Protein AF-A0A7R9HAM0-F1 (afdb_monomer)

Secondary structure (DSSP, 8-state):
--TTGGG---THHHHHHHHHSTTSHHHHHTTPPP-HHHHHHHHHHHHHHHHHHHHHHHHT--SS--HHHHHHHHHHHHHHHHHHHHHHHHHHHHHHHHHTT---HHHHHHHHHHHHHHHHHHHHHHHHHHHHHHHHHHHS-TTTS-TTHHHHHHHHHHHHGGGSTT-HHHHHHHHHHHHHHHHHHHHHHHHHHHHHHHHHHHT------------

Radius of gyration: 28.45 Å; Cα contacts (8 Å, |Δi|>4): 89; chains: 1; bounding box: 92×32×90 Å

Foldseek 3Di:
DDPVVVLDDDCVVLVCCLDVNCPHPVNVVVVDDDCVVVQLVVLCVQLVVLLVVLVVCVVPPDPDDDLVRLVVLLVVLLVSLSSNLSSLVSSCSSCCSVCVPDPPVVVVVVVVVSSVSSLVSSLVSVLVSLVSVLVNLVPPDPVPDDPCNLVVVLVSCVVSVVSRPPCPVVSVVSSVVSVVVVVVVVVVVVVVVVVVVVVVVVVDPPPPPPDPDDD

Mean predicted aligned error: 9.42 Å

Nearest PDB structures (foldseek):
  8yvu-assembly1_F  TM=4.447E-01  e=7.821E+00  Homo sapiens

Sequence (215 aa):
MTFLDDMYVEDEDCEDLRRYGYWSKEYKALNLPSYLGAYLFLCSVPLELTHEYIIMRLEQKPDQPSVLSIRQLMREFQEGISLSIFFKQRYVRLVDTVLGDIDDQHFLDGHKISLINFDKSVKTLLEVYLEYLQQWIQMAPRAIVDKNFLEDEWTWLRSCSPLIPETEGLIAHKFCRITIGMIEGISNFLTTNIKKLIKNMSTGEGVDCEDCSQK

pLDDT: mean 83.81, std 14.75, range [36.38, 97.06]

InterPro domains:
  IPR045801 Mitogen-activated protein kinase kinase kinase, N-terminal [PF19431] (25-196)

Structure (mmCIF, N/CA/C/O backbone):
data_AF-A0A7R9HAM0-F1
#
_entry.id   AF-A0A7R9HAM0-F1
#
loop_
_atom_site.group_PDB
_atom_site.id
_atom_site.type_symbol
_atom_site.label_atom_id
_atom_site.label_alt_id
_atom_site.label_comp_id
_atom_site.label_asym_id
_atom_site.label_entity_id
_atom_site.label_seq_id
_atom_site.pdbx_PDB_ins_code
_atom_site.Cartn_x
_atom_site.Cartn_y
_atom_site.Cartn_z
_atom_site.occupancy
_atom_site.B_iso_or_equiv
_atom_site.auth_seq_id
_atom_site.auth_comp_id
_atom_site.auth_asym_id
_atom_site.auth_atom_id
_atom_site.pdbx_PDB_model_num
ATOM 1 N N . MET A 1 1 ? -9.170 -16.464 -1.878 1.00 38.38 1 MET A N 1
ATOM 2 C CA . MET A 1 1 ? -8.755 -15.926 -3.182 1.00 38.38 1 MET A CA 1
ATOM 3 C C . MET A 1 1 ? -8.469 -14.466 -2.933 1.00 38.38 1 MET A C 1
ATOM 5 O O . MET A 1 1 ? -9.398 -13.692 -2.729 1.00 38.38 1 MET A O 1
ATOM 9 N N . THR A 1 2 ? -7.207 -14.163 -2.662 1.00 45.25 2 THR A N 1
ATOM 10 C CA . THR A 1 2 ? -6.788 -12.820 -2.257 1.00 45.25 2 THR A CA 1
ATOM 11 C C . THR A 1 2 ? -6.730 -11.936 -3.494 1.00 45.25 2 THR A C 1
ATOM 13 O O . THR A 1 2 ? -6.324 -12.403 -4.545 1.00 45.25 2 THR A O 1
ATOM 16 N N . PHE A 1 3 ? -7.103 -10.661 -3.380 1.00 47.84 3 PHE A N 1
ATOM 17 C CA . PHE A 1 3 ? -6.996 -9.668 -4.462 1.00 47.84 3 PHE A CA 1
ATOM 18 C C . PHE A 1 3 ? -5.593 -9.632 -5.109 1.00 47.84 3 PHE A C 1
ATOM 20 O O . PHE A 1 3 ? -5.459 -9.309 -6.278 1.00 47.84 3 PHE A O 1
ATOM 27 N N . LEU A 1 4 ? -4.556 -10.031 -4.364 1.00 51.66 4 LEU A N 1
ATOM 28 C CA . LEU A 1 4 ? -3.177 -10.177 -4.838 1.00 51.66 4 LEU A CA 1
ATOM 29 C C . LEU A 1 4 ? -2.949 -11.391 -5.768 1.00 51.66 4 LEU A C 1
ATOM 31 O O . LEU A 1 4 ? -2.029 -11.344 -6.578 1.00 51.66 4 LEU A O 1
ATOM 35 N N . ASP A 1 5 ? -3.778 -12.440 -5.696 1.00 49.72 5 ASP A N 1
ATOM 36 C CA . ASP A 1 5 ? -3.682 -13.627 -6.568 1.00 49.72 5 ASP A CA 1
ATOM 37 C C . ASP A 1 5 ? -4.134 -13.326 -8.008 1.00 49.72 5 ASP A C 1
ATOM 39 O O . ASP A 1 5 ? -3.646 -13.944 -8.947 1.00 49.72 5 ASP A O 1
ATOM 43 N N . ASP A 1 6 ? -5.021 -12.346 -8.205 1.00 49.38 6 ASP A N 1
ATOM 44 C CA . ASP A 1 6 ? -5.486 -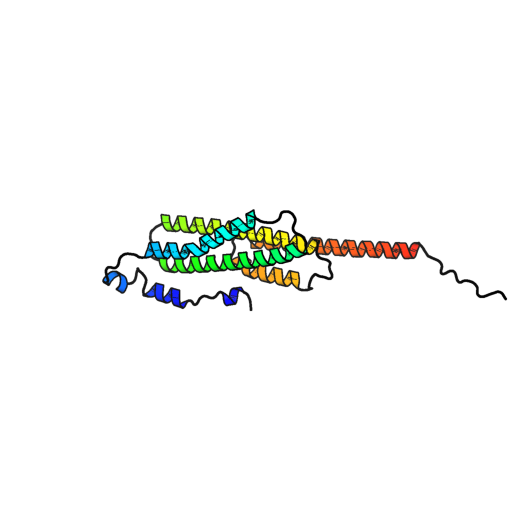11.935 -9.541 1.00 49.38 6 ASP A CA 1
ATOM 45 C C . ASP A 1 6 ? -4.531 -10.926 -10.215 1.00 49.38 6 ASP A C 1
ATOM 47 O O . ASP A 1 6 ? -4.711 -10.557 -11.374 1.00 49.38 6 ASP A O 1
ATOM 51 N N . MET A 1 7 ? -3.491 -10.475 -9.504 1.00 51.78 7 MET A N 1
ATOM 52 C CA . MET A 1 7 ? -2.508 -9.501 -9.993 1.00 51.78 7 MET A CA 1
ATOM 53 C C . MET A 1 7 ? -1.230 -10.147 -10.557 1.00 51.78 7 MET A C 1
ATOM 55 O O . MET A 1 7 ? -0.237 -9.460 -10.821 1.00 51.78 7 MET A O 1
ATOM 59 N N . TYR A 1 8 ? -1.229 -11.463 -10.772 1.00 52.16 8 TYR A N 1
ATOM 60 C CA . TYR A 1 8 ? -0.175 -12.146 -11.518 1.00 52.16 8 TYR A CA 1
ATOM 61 C C . TYR A 1 8 ? -0.304 -11.820 -13.012 1.00 52.16 8 TYR A C 1
ATOM 63 O O . TYR A 1 8 ? -1.012 -12.487 -13.757 1.00 52.16 8 TYR A O 1
ATOM 71 N N . VAL A 1 9 ? 0.393 -10.773 -13.456 1.00 53.88 9 VAL A N 1
ATOM 72 C CA . VAL A 1 9 ? 0.728 -10.628 -14.879 1.00 53.88 9 VAL A CA 1
ATOM 73 C C . VAL A 1 9 ? 1.752 -11.710 -15.220 1.00 53.88 9 VAL A C 1
ATOM 75 O O . VAL A 1 9 ? 2.748 -11.832 -14.505 1.00 53.88 9 VAL A O 1
ATOM 78 N N . GLU A 1 10 ? 1.473 -12.493 -16.261 1.00 55.50 10 GLU A N 1
ATOM 79 C CA . GLU A 1 10 ? 2.247 -13.665 -16.679 1.00 55.50 10 GLU A CA 1
ATOM 80 C C . GLU A 1 10 ? 3.736 -13.334 -16.905 1.00 55.50 10 GLU A C 1
ATOM 82 O O . GLU A 1 10 ? 4.083 -12.317 -17.504 1.00 55.50 10 GLU A O 1
ATOM 87 N N . ASP A 1 11 ? 4.622 -14.215 -16.424 1.00 61.41 11 ASP A N 1
ATOM 88 C CA . ASP A 1 11 ? 6.092 -14.130 -16.557 1.00 61.41 11 ASP A CA 1
ATOM 89 C C . ASP A 1 11 ? 6.578 -14.141 -18.025 1.00 61.41 11 ASP A C 1
ATOM 91 O O . ASP A 1 11 ? 7.749 -13.872 -18.301 1.00 61.41 11 ASP A O 1
ATOM 95 N N . GLU A 1 12 ? 5.685 -14.439 -18.972 1.00 62.09 12 GLU A N 1
ATOM 96 C CA . GLU A 1 12 ? 5.984 -14.649 -20.391 1.00 62.09 12 GLU A CA 1
ATOM 97 C C . GLU A 1 12 ? 6.548 -13.383 -21.067 1.00 62.09 12 GLU A C 1
ATOM 99 O O . GLU A 1 12 ? 7.559 -13.458 -21.768 1.00 62.09 12 GLU A O 1
ATOM 104 N N . ASP A 1 13 ? 6.007 -12.200 -20.745 1.00 67.62 13 ASP A N 1
ATOM 105 C CA . ASP A 1 13 ? 6.494 -10.911 -21.268 1.00 67.62 13 ASP A CA 1
ATOM 106 C C . ASP A 1 13 ? 7.951 -10.619 -20.851 1.00 67.62 13 ASP A C 1
ATOM 108 O O . ASP A 1 13 ? 8.737 -10.040 -21.610 1.00 67.62 13 ASP A O 1
ATOM 112 N N . CYS A 1 14 ? 8.334 -11.008 -19.628 1.00 72.44 14 CYS A N 1
ATOM 113 C CA . CYS A 1 14 ? 9.690 -10.806 -19.117 1.00 72.44 14 CYS A CA 1
ATOM 114 C C . CYS A 1 14 ? 10.687 -11.757 -19.791 1.00 72.44 14 CYS A C 1
ATOM 116 O O . CYS A 1 14 ? 11.819 -11.357 -20.067 1.00 72.44 14 CYS A O 1
ATOM 118 N N . GLU A 1 15 ? 10.283 -12.997 -20.070 1.00 75.44 15 GLU A N 1
ATOM 119 C CA . GLU A 1 15 ? 11.129 -13.994 -20.733 1.00 75.44 15 GLU A CA 1
ATOM 120 C C . GLU A 1 15 ? 11.415 -13.631 -22.195 1.00 75.44 15 GLU A C 1
ATOM 122 O O . GLU A 1 15 ? 12.571 -13.685 -22.636 1.00 75.44 15 GLU A O 1
ATOM 127 N N . ASP A 1 16 ? 10.408 -13.158 -22.930 1.00 80.44 16 ASP A N 1
ATOM 128 C CA . ASP A 1 16 ? 10.606 -12.672 -24.297 1.00 80.44 16 ASP A CA 1
ATOM 129 C C . ASP A 1 16 ? 11.525 -11.449 -24.334 1.00 80.44 16 ASP A C 1
ATOM 131 O O . ASP A 1 16 ? 12.426 -11.369 -25.178 1.00 80.44 16 ASP A O 1
ATOM 135 N N . LEU A 1 17 ? 11.376 -10.528 -23.376 1.00 79.50 17 LEU A N 1
ATOM 136 C CA . LEU A 1 17 ? 12.260 -9.374 -23.265 1.00 79.50 17 LEU A CA 1
ATOM 137 C C . LEU A 1 17 ? 13.700 -9.789 -22.922 1.00 79.50 17 LEU A C 1
ATOM 139 O O . LEU A 1 17 ? 14.634 -9.270 -23.528 1.00 79.50 17 LEU A O 1
ATOM 143 N N . ARG A 1 18 ? 13.908 -10.757 -22.017 1.00 76.75 18 ARG A N 1
ATOM 144 C CA . ARG A 1 18 ? 15.236 -11.337 -21.709 1.00 76.75 18 ARG A CA 1
ATOM 145 C C . ARG A 1 18 ? 15.912 -11.927 -22.930 1.00 76.75 18 ARG A C 1
ATOM 147 O O . ARG A 1 18 ? 17.124 -11.772 -23.093 1.00 76.75 18 ARG A O 1
ATOM 154 N N . ARG A 1 19 ? 15.140 -12.590 -23.785 1.00 81.56 19 ARG A N 1
ATOM 155 C CA . ARG A 1 19 ? 15.659 -13.291 -24.955 1.00 81.56 19 ARG A CA 1
ATOM 156 C C . ARG A 1 19 ? 15.916 -12.368 -26.142 1.00 81.56 19 ARG A C 1
ATOM 158 O O . ARG A 1 19 ? 16.969 -12.472 -26.768 1.00 81.56 19 ARG A O 1
ATOM 165 N N . TYR A 1 20 ? 14.969 -11.486 -26.451 1.00 82.50 20 TYR A N 1
ATOM 166 C CA . TYR A 1 20 ? 14.964 -10.672 -27.672 1.00 82.50 20 TYR A CA 1
ATOM 167 C C . TYR A 1 20 ? 15.173 -9.175 -27.421 1.00 82.50 20 TYR A C 1
ATOM 169 O O . TYR A 1 20 ? 15.088 -8.377 -28.355 1.00 82.50 20 TYR A O 1
ATOM 177 N N . GLY A 1 21 ? 15.458 -8.778 -26.181 1.00 81.81 21 GLY A N 1
ATOM 178 C CA . GLY A 1 21 ? 15.659 -7.385 -25.804 1.00 81.81 21 GLY A CA 1
ATOM 179 C C . GLY A 1 21 ? 16.849 -6.718 -26.494 1.00 81.81 21 GLY A C 1
ATOM 180 O O . GLY A 1 21 ? 17.614 -7.336 -27.240 1.00 81.81 21 GLY A O 1
ATOM 181 N N . TYR A 1 22 ? 17.040 -5.431 -26.202 1.00 81.19 22 TYR A N 1
ATOM 182 C CA . TYR A 1 22 ? 18.105 -4.582 -26.755 1.00 81.19 22 TYR A CA 1
ATOM 183 C C . TYR A 1 22 ? 19.523 -5.195 -26.663 1.00 81.19 22 TYR A C 1
ATOM 185 O O . TYR A 1 22 ? 20.384 -4.941 -27.507 1.00 81.19 22 TYR A O 1
ATOM 193 N N . TRP A 1 23 ? 19.786 -6.017 -25.645 1.00 79.19 23 TRP A N 1
ATOM 194 C CA . TRP A 1 23 ? 21.076 -6.683 -25.428 1.00 79.19 23 TRP A CA 1
ATOM 195 C C . TRP A 1 23 ? 21.304 -7.920 -26.308 1.00 79.19 23 TRP A C 1
ATOM 197 O O . TRP A 1 23 ? 22.458 -8.363 -26.415 1.00 79.19 23 TRP A O 1
ATOM 207 N N . SER A 1 24 ? 20.255 -8.455 -26.942 1.00 86.06 24 SER A N 1
ATOM 208 C CA . SER A 1 24 ? 20.314 -9.659 -27.775 1.00 86.06 24 SER A CA 1
ATOM 209 C C . SER A 1 24 ? 21.257 -9.490 -28.971 1.00 86.06 24 SER A C 1
ATOM 211 O O . SER A 1 24 ? 21.509 -8.386 -29.472 1.00 86.06 24 SER A O 1
ATOM 213 N N . LYS A 1 25 ? 21.833 -10.607 -29.427 1.00 85.94 25 LYS A N 1
ATOM 214 C CA . LYS A 1 25 ? 22.775 -10.599 -30.558 1.00 85.94 25 LYS A CA 1
ATOM 215 C C . LYS A 1 25 ? 22.057 -10.229 -31.850 1.00 85.94 25 LYS A C 1
ATOM 217 O O . LYS A 1 25 ? 22.615 -9.519 -32.680 1.00 85.94 25 LYS A O 1
ATOM 222 N N . GLU A 1 26 ? 20.821 -10.686 -31.979 1.00 88.00 26 GLU A N 1
ATOM 223 C CA . GLU A 1 26 ? 19.897 -10.437 -33.071 1.00 88.00 26 GLU A CA 1
ATOM 224 C C . GLU A 1 26 ? 19.618 -8.936 -33.197 1.00 88.00 26 GLU A C 1
ATOM 226 O O . GLU A 1 26 ? 19.794 -8.371 -34.276 1.00 88.00 26 GLU A O 1
ATOM 231 N N . TYR A 1 27 ? 19.295 -8.265 -32.085 1.00 87.50 27 TYR A N 1
ATOM 232 C CA . TYR A 1 27 ? 19.076 -6.819 -32.061 1.00 87.50 27 TYR A CA 1
ATOM 233 C C . TYR A 1 27 ? 20.326 -6.038 -32.485 1.00 87.50 27 TYR A C 1
ATOM 235 O O . TYR A 1 27 ? 20.267 -5.163 -33.352 1.00 87.50 27 TYR A O 1
ATOM 243 N N . LYS A 1 28 ? 21.484 -6.391 -31.909 1.00 85.62 28 LYS A N 1
ATOM 244 C CA . LYS A 1 28 ? 22.773 -5.752 -32.221 1.00 85.62 28 LYS A CA 1
ATOM 245 C C . LYS A 1 28 ? 23.178 -5.954 -33.685 1.00 85.62 28 LYS A C 1
ATOM 247 O O . LYS A 1 28 ? 23.705 -5.030 -34.297 1.00 85.62 28 LYS A O 1
ATOM 252 N N . ALA A 1 29 ? 22.902 -7.125 -34.263 1.00 91.31 29 ALA A N 1
ATOM 253 C CA . ALA A 1 29 ? 23.201 -7.431 -35.662 1.00 91.31 29 ALA A CA 1
ATOM 254 C C . ALA A 1 29 ? 22.360 -6.608 -36.654 1.00 91.31 29 ALA A C 1
ATOM 256 O O . ALA A 1 29 ? 22.826 -6.317 -37.754 1.00 91.31 29 ALA A O 1
ATOM 257 N N . LEU A 1 30 ? 21.148 -6.201 -36.263 1.00 91.62 30 LEU A N 1
ATOM 258 C CA . LEU A 1 30 ? 20.269 -5.351 -37.072 1.00 91.62 30 LEU A CA 1
ATOM 259 C C . LEU A 1 30 ? 20.636 -3.857 -37.015 1.00 91.62 30 LEU A C 1
ATOM 261 O O . LEU A 1 30 ? 20.055 -3.068 -37.757 1.00 91.62 30 LEU A O 1
ATOM 265 N N . ASN A 1 31 ? 21.597 -3.464 -36.168 1.00 88.19 31 ASN A N 1
ATOM 266 C CA . ASN A 1 31 ? 22.063 -2.082 -35.999 1.00 88.19 31 ASN A CA 1
ATOM 267 C C . ASN A 1 31 ? 20.918 -1.077 -35.737 1.00 88.19 31 ASN A C 1
ATOM 269 O O . ASN A 1 31 ? 20.888 0.024 -36.291 1.00 88.19 31 ASN A O 1
ATOM 273 N N . LEU A 1 32 ? 19.948 -1.482 -34.913 1.00 87.25 32 LEU A N 1
ATOM 274 C CA . LEU A 1 32 ? 18.789 -0.666 -34.553 1.00 87.25 32 LEU A CA 1
ATOM 275 C C . LEU A 1 32 ? 19.144 0.368 -33.463 1.00 87.25 32 LEU A C 1
ATOM 277 O O . LEU A 1 32 ? 19.955 0.077 -32.579 1.00 87.25 32 LEU A O 1
ATOM 281 N N . PRO A 1 33 ? 18.523 1.565 -33.472 1.00 87.38 33 PRO A N 1
ATOM 282 C CA . PRO A 1 33 ? 18.719 2.569 -32.422 1.00 87.38 33 PRO A CA 1
ATOM 283 C C . PRO A 1 33 ? 18.209 2.059 -31.071 1.00 87.38 33 PRO A C 1
ATOM 285 O O . PRO A 1 33 ? 17.220 1.342 -31.031 1.00 87.38 33 PRO A O 1
ATOM 288 N N . SER A 1 34 ? 18.837 2.428 -29.952 1.00 84.25 34 SER A N 1
ATOM 289 C CA . SER A 1 34 ? 18.392 1.960 -28.628 1.00 84.25 34 SER A CA 1
ATOM 290 C C . SER A 1 34 ? 16.993 2.474 -28.263 1.00 84.25 34 SER A C 1
ATOM 292 O O . SER A 1 34 ? 16.737 3.675 -28.326 1.00 84.25 34 SER A O 1
ATOM 294 N N . TYR A 1 35 ? 16.109 1.571 -27.822 1.00 87.88 35 TYR A N 1
ATOM 295 C CA . TYR A 1 35 ? 14.786 1.908 -27.275 1.00 87.88 35 TYR A CA 1
ATOM 296 C C . TYR A 1 35 ? 14.767 1.965 -25.737 1.00 87.88 35 TYR A C 1
ATOM 298 O O . TYR A 1 35 ? 13.729 2.255 -25.143 1.00 87.88 35 TYR A O 1
ATOM 306 N N . LEU A 1 36 ? 15.906 1.701 -25.089 1.00 84.94 36 LEU A N 1
ATOM 307 C CA . LEU A 1 36 ? 16.026 1.512 -23.643 1.00 84.94 36 LEU A CA 1
ATOM 308 C C . LEU A 1 36 ? 15.420 2.666 -22.834 1.00 84.94 36 LEU A C 1
ATOM 310 O O . LEU A 1 36 ? 14.606 2.438 -21.945 1.00 84.94 36 LEU A O 1
ATOM 314 N N . GLY A 1 37 ? 15.771 3.908 -23.175 1.00 85.19 37 GLY A N 1
ATOM 315 C CA . GLY A 1 37 ? 15.253 5.083 -22.471 1.00 85.19 37 GLY A CA 1
ATOM 316 C C . GLY A 1 37 ? 13.732 5.218 -22.581 1.00 85.19 37 GLY A C 1
ATOM 317 O O . GLY A 1 37 ? 13.065 5.478 -21.584 1.00 85.19 37 GLY A O 1
ATOM 318 N N . ALA A 1 38 ? 13.171 4.972 -23.770 1.00 89.50 38 ALA A N 1
ATOM 319 C CA . ALA A 1 38 ? 11.725 5.011 -23.983 1.00 89.50 38 ALA A CA 1
ATOM 320 C C . ALA A 1 38 ? 11.008 3.891 -23.214 1.00 89.50 38 ALA A C 1
ATOM 322 O O . ALA A 1 38 ? 9.959 4.127 -22.623 1.00 89.50 38 ALA A O 1
ATOM 323 N N . TYR A 1 39 ? 11.591 2.692 -23.171 1.00 88.38 39 TYR A N 1
ATOM 324 C CA . TYR A 1 39 ? 11.055 1.580 -22.391 1.00 88.38 39 TYR A CA 1
ATOM 325 C C . TYR A 1 39 ? 11.042 1.882 -20.889 1.00 88.38 39 TYR A C 1
ATOM 327 O O . TYR A 1 39 ? 10.010 1.713 -20.244 1.00 88.38 39 TYR A O 1
ATOM 335 N N . LEU A 1 40 ? 12.159 2.367 -20.334 1.00 87.38 40 LEU A N 1
ATOM 336 C CA . LEU A 1 40 ? 12.260 2.688 -18.907 1.00 87.38 40 LEU A CA 1
ATOM 337 C C . LEU A 1 40 ? 11.299 3.812 -18.512 1.00 87.38 40 LEU A C 1
ATOM 339 O O . LEU A 1 40 ? 10.658 3.718 -17.467 1.00 87.38 40 LEU A O 1
ATOM 343 N N . PHE A 1 41 ? 11.147 4.820 -19.374 1.00 89.56 41 PHE A N 1
ATOM 344 C CA . PHE A 1 41 ? 10.144 5.868 -19.209 1.00 89.56 41 PHE A CA 1
ATOM 345 C C . PHE A 1 41 ? 8.723 5.291 -19.179 1.00 89.56 41 PHE A C 1
ATOM 347 O O . PHE A 1 41 ? 7.969 5.540 -18.247 1.00 89.56 41 PHE A O 1
ATOM 354 N N . LEU A 1 42 ? 8.353 4.453 -20.151 1.00 91.88 42 LEU A N 1
ATOM 355 C CA . LEU A 1 42 ? 7.019 3.841 -20.181 1.00 91.88 42 LEU A CA 1
ATOM 356 C C . LEU A 1 42 ? 6.757 2.941 -18.966 1.00 91.88 42 LEU A C 1
ATOM 358 O O . LEU A 1 42 ? 5.628 2.881 -18.481 1.00 91.88 42 LEU A O 1
ATOM 362 N N . CYS A 1 43 ? 7.790 2.274 -18.448 1.00 89.25 43 CYS A N 1
ATOM 363 C CA . CYS A 1 43 ? 7.686 1.487 -17.225 1.00 89.25 43 CYS A CA 1
ATOM 364 C C . CYS A 1 43 ? 7.444 2.358 -15.987 1.00 89.25 43 CYS A C 1
ATOM 366 O O . CYS A 1 43 ? 6.744 1.905 -15.083 1.00 89.25 43 CYS A O 1
ATOM 368 N N . SER A 1 44 ? 8.001 3.574 -15.921 1.00 91.06 44 SER A N 1
ATOM 369 C CA . SER A 1 44 ? 7.849 4.449 -14.751 1.00 91.06 44 SER A CA 1
ATOM 370 C C . SER A 1 44 ? 6.485 5.130 -14.680 1.00 91.06 44 SER A C 1
ATOM 372 O O . SER A 1 44 ? 5.995 5.359 -13.577 1.00 91.06 44 SER A O 1
ATOM 374 N N . VAL A 1 45 ? 5.821 5.364 -15.820 1.00 93.44 45 VAL A N 1
ATOM 375 C CA . VAL A 1 45 ? 4.529 6.075 -15.885 1.00 93.44 45 VAL A CA 1
ATOM 376 C C . VAL A 1 45 ? 3.472 5.522 -14.910 1.00 93.44 45 VAL A C 1
ATOM 378 O O . VAL A 1 45 ? 2.902 6.322 -14.168 1.00 93.44 45 VAL A O 1
ATOM 381 N N . PRO A 1 46 ? 3.188 4.203 -14.829 1.00 93.50 46 PRO A N 1
ATOM 382 C CA . PRO A 1 46 ? 2.211 3.689 -13.865 1.00 93.50 46 PRO A CA 1
ATOM 383 C C . PRO A 1 46 ? 2.621 3.894 -12.401 1.00 93.50 46 PRO A C 1
ATOM 385 O O . PRO A 1 46 ? 1.758 4.143 -11.557 1.00 93.50 46 PRO A O 1
ATOM 388 N N . LEU A 1 47 ? 3.919 3.799 -12.093 1.00 94.12 47 LEU A N 1
ATOM 389 C CA . LEU A 1 47 ? 4.428 4.034 -10.742 1.00 94.12 47 LEU A CA 1
ATOM 390 C C . LEU A 1 47 ? 4.248 5.505 -10.352 1.00 94.12 47 LEU A C 1
ATOM 392 O O . LEU A 1 47 ? 3.687 5.787 -9.298 1.00 94.12 47 LEU A O 1
ATOM 396 N N . GLU A 1 48 ? 4.673 6.424 -11.220 1.00 94.06 48 GLU A N 1
ATOM 397 C CA . GLU A 1 48 ? 4.567 7.873 -11.014 1.00 94.06 48 GLU A CA 1
ATOM 398 C C . GLU A 1 48 ? 3.105 8.313 -10.893 1.00 94.06 48 GLU A C 1
ATOM 400 O O . GLU A 1 48 ? 2.743 9.018 -9.955 1.00 94.06 48 GLU A O 1
ATOM 405 N N . LEU A 1 49 ? 2.229 7.817 -11.772 1.00 96.06 49 LEU A N 1
ATOM 406 C CA . LEU A 1 49 ? 0.794 8.095 -11.702 1.00 96.06 49 LEU A CA 1
ATOM 407 C C . LEU A 1 49 ? 0.186 7.617 -10.378 1.00 96.06 49 LEU A C 1
ATOM 409 O O . LEU A 1 49 ? -0.627 8.315 -9.771 1.00 96.06 49 LEU A O 1
ATOM 413 N N . THR A 1 50 ? 0.583 6.427 -9.924 1.00 95.62 50 THR A N 1
ATOM 414 C CA . THR A 1 50 ? 0.125 5.898 -8.637 1.00 95.62 50 THR A CA 1
ATOM 415 C C . THR A 1 50 ? 0.681 6.722 -7.477 1.00 95.62 50 THR A C 1
ATOM 417 O O . THR A 1 50 ? -0.025 6.947 -6.498 1.00 95.62 50 THR A O 1
ATOM 420 N N . HIS A 1 51 ? 1.911 7.230 -7.588 1.00 96.06 51 HIS A N 1
ATOM 421 C CA . HIS A 1 51 ? 2.505 8.106 -6.579 1.00 96.06 51 HIS A CA 1
ATOM 422 C C . HIS A 1 5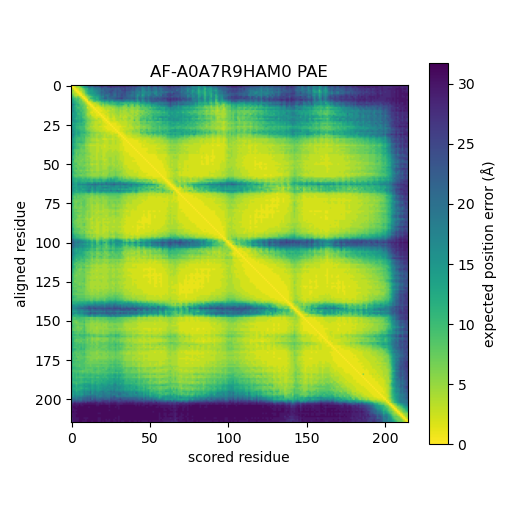1 ? 1.704 9.397 -6.417 1.00 96.06 51 HIS A C 1
ATOM 424 O O . HIS A 1 51 ? 1.300 9.730 -5.303 1.00 96.06 51 HIS A O 1
ATOM 430 N N . GLU A 1 52 ? 1.392 10.066 -7.526 1.00 96.06 52 GLU A N 1
ATOM 431 C CA . GLU A 1 52 ? 0.567 11.277 -7.529 1.00 96.06 52 GLU A CA 1
ATOM 432 C C . GLU A 1 52 ? -0.839 11.005 -6.985 1.00 96.06 52 GLU A C 1
ATOM 434 O O . GLU A 1 52 ? -1.368 11.782 -6.189 1.00 96.06 52 GLU A O 1
ATOM 439 N N . TYR A 1 53 ? -1.431 9.855 -7.326 1.00 95.31 53 TYR A N 1
ATOM 440 C CA . TYR A 1 53 ? -2.691 9.419 -6.725 1.00 95.31 53 TYR A CA 1
ATOM 441 C C . TYR A 1 53 ? -2.610 9.334 -5.193 1.00 95.31 53 TYR A C 1
ATOM 443 O O . TYR A 1 53 ? -3.497 9.849 -4.507 1.00 95.31 53 TYR A O 1
ATOM 451 N N . ILE A 1 54 ? -1.556 8.719 -4.645 1.00 95.81 54 ILE A N 1
ATOM 452 C CA . ILE A 1 54 ? -1.363 8.610 -3.192 1.00 95.81 54 ILE A CA 1
ATOM 453 C C . ILE A 1 54 ? -1.263 10.002 -2.563 1.00 95.81 54 ILE A C 1
ATOM 455 O O . ILE A 1 54 ? -1.914 10.257 -1.549 1.00 95.81 54 ILE A O 1
ATOM 459 N N . ILE A 1 55 ? -0.475 10.899 -3.162 1.00 95.06 55 ILE A N 1
ATOM 460 C CA . ILE A 1 55 ? -0.289 12.268 -2.664 1.00 95.06 55 ILE A CA 1
ATOM 461 C C . ILE A 1 55 ? -1.636 12.994 -2.622 1.00 95.06 55 ILE A C 1
ATOM 463 O O . ILE A 1 55 ? -2.042 13.457 -1.556 1.00 95.06 55 ILE A O 1
ATOM 467 N N . MET A 1 56 ? -2.392 12.984 -3.724 1.00 95.38 56 MET A N 1
ATOM 468 C CA . MET A 1 56 ? -3.721 13.600 -3.777 1.00 95.38 56 MET A CA 1
ATOM 469 C C . MET A 1 56 ? -4.669 13.030 -2.715 1.00 95.38 56 MET A C 1
ATOM 471 O O . MET A 1 56 ? -5.413 13.778 -2.082 1.00 95.38 56 MET A O 1
ATOM 475 N N . ARG A 1 57 ? -4.647 11.711 -2.481 1.00 93.00 57 ARG A N 1
ATOM 476 C CA . ARG A 1 57 ? -5.484 11.075 -1.451 1.00 93.00 57 ARG A CA 1
ATOM 477 C C . ARG A 1 57 ? -5.100 11.487 -0.035 1.00 93.00 57 ARG A C 1
ATOM 479 O O . ARG A 1 57 ? -5.988 11.655 0.799 1.00 93.00 57 ARG A O 1
ATOM 486 N N . LEU A 1 58 ? -3.809 11.652 0.237 1.00 93.62 58 LEU A N 1
ATOM 487 C CA . LEU A 1 58 ? -3.320 12.125 1.530 1.00 93.62 58 LEU A CA 1
ATOM 488 C C . LEU A 1 58 ? -3.681 13.597 1.772 1.00 93.62 58 LEU A C 1
ATOM 490 O O . LEU A 1 58 ? -4.046 13.952 2.892 1.00 93.62 58 LEU A O 1
ATOM 494 N N . GLU A 1 59 ? -3.627 14.431 0.734 1.00 93.56 59 GLU A N 1
ATOM 495 C CA . GLU A 1 59 ? -3.975 15.856 0.802 1.00 93.56 59 GLU A CA 1
ATOM 496 C C . GLU A 1 59 ? -5.482 16.094 0.951 1.00 93.56 59 GLU A C 1
ATOM 498 O O . GLU A 1 59 ? -5.903 16.969 1.704 1.00 93.56 59 GLU A O 1
ATOM 503 N N . GLN A 1 60 ? -6.306 15.302 0.262 1.00 89.56 60 GLN A N 1
ATOM 504 C CA . GLN A 1 60 ? -7.766 15.454 0.238 1.00 89.56 60 GLN A CA 1
ATOM 505 C C . GLN A 1 60 ? -8.481 14.669 1.346 1.00 89.56 60 GLN A C 1
ATOM 507 O O . GLN A 1 60 ? -9.709 14.541 1.329 1.00 89.56 60 GLN A O 1
ATOM 512 N N . LYS A 1 61 ? -7.740 14.108 2.307 1.00 87.88 61 LYS A N 1
ATOM 513 C CA . LYS A 1 61 ? -8.340 13.323 3.386 1.00 87.88 61 LYS A CA 1
ATOM 514 C C . LYS A 1 61 ? -9.258 14.210 4.248 1.00 87.88 61 LYS A C 1
ATOM 516 O O . LYS A 1 61 ? -8.870 15.318 4.618 1.00 87.88 61 LYS A O 1
ATOM 521 N N . PRO A 1 62 ? -10.458 13.742 4.623 1.00 86.50 62 PRO A N 1
ATOM 522 C CA . PRO A 1 62 ? -11.335 14.509 5.498 1.00 86.50 62 PRO A CA 1
ATOM 523 C C . PRO A 1 62 ? -10.762 14.583 6.920 1.00 86.50 62 PRO A C 1
ATOM 525 O O . PRO A 1 62 ? -10.282 13.580 7.452 1.00 86.50 62 PRO A O 1
ATOM 528 N N . ASP A 1 63 ? -10.876 15.750 7.558 1.00 78.38 63 ASP A N 1
ATOM 529 C CA . ASP A 1 63 ? -10.398 15.958 8.934 1.00 78.38 63 ASP A CA 1
ATOM 530 C C . ASP A 1 63 ? -11.235 15.201 9.976 1.00 78.38 63 ASP A C 1
ATOM 532 O O . ASP A 1 63 ? -10.696 14.672 10.946 1.00 78.38 63 ASP A O 1
ATOM 536 N N . GLN A 1 64 ? -12.558 15.134 9.784 1.00 79.12 64 GLN A N 1
ATOM 537 C CA . GLN A 1 64 ? -13.492 14.446 10.686 1.00 79.12 64 GLN A CA 1
ATOM 538 C C . GLN A 1 64 ? -14.529 13.632 9.896 1.00 79.12 64 GLN A C 1
ATOM 540 O O . GLN A 1 64 ? -15.650 14.094 9.669 1.00 79.12 64 GLN A O 1
ATOM 545 N N . PRO A 1 65 ? -14.176 12.421 9.436 1.00 82.38 65 PRO A N 1
ATOM 546 C CA . PRO A 1 65 ? -15.111 11.562 8.722 1.00 82.38 65 PRO A CA 1
ATOM 547 C C . PRO A 1 65 ? -16.195 10.993 9.649 1.00 82.38 65 PRO A C 1
ATOM 549 O O . PRO A 1 65 ? -15.952 10.649 10.804 1.00 82.38 65 PRO A O 1
ATOM 552 N N . SER A 1 66 ? -17.411 10.835 9.121 1.00 80.38 66 SER A N 1
ATOM 553 C CA . SER A 1 66 ? -18.475 10.100 9.816 1.00 80.38 66 SER A CA 1
ATOM 554 C C . SER A 1 66 ? -18.159 8.598 9.888 1.00 80.38 66 SER A C 1
ATOM 556 O O . SER A 1 66 ? -17.445 8.086 9.032 1.00 80.38 66 SER A O 1
ATOM 558 N N . VAL A 1 67 ? -18.747 7.848 10.829 1.00 74.62 67 VAL A N 1
ATOM 559 C CA . VAL A 1 67 ? -18.506 6.389 10.976 1.00 74.62 67 VAL A CA 1
ATOM 560 C C . VAL A 1 67 ? -18.746 5.610 9.677 1.00 74.62 67 VAL A C 1
ATOM 562 O O . VAL A 1 67 ? -17.984 4.702 9.342 1.00 74.62 67 VAL A O 1
ATOM 565 N N . LEU A 1 68 ? -19.793 5.972 8.927 1.00 73.88 68 LEU A N 1
ATOM 566 C CA . LEU A 1 68 ? -20.108 5.338 7.646 1.00 73.88 68 LEU A CA 1
ATOM 567 C C . LEU A 1 68 ? -19.082 5.716 6.567 1.00 73.88 68 LEU A C 1
ATOM 569 O O . LEU A 1 68 ? -18.677 4.863 5.779 1.00 73.88 68 LEU A O 1
ATOM 573 N N . SER A 1 69 ? -18.615 6.967 6.582 1.00 87.19 69 SER A N 1
ATOM 574 C CA . SER A 1 69 ? -17.543 7.446 5.705 1.00 87.19 69 SER A CA 1
ATOM 575 C C . SER A 1 69 ? -16.211 6.761 6.009 1.00 87.19 69 SER A C 1
ATOM 577 O O . SER A 1 69 ? -15.499 6.419 5.076 1.00 87.19 69 SER A O 1
ATOM 579 N N . ILE A 1 70 ? -15.891 6.492 7.282 1.00 90.25 70 ILE A N 1
ATOM 580 C CA . ILE A 1 70 ? -14.638 5.828 7.674 1.00 90.25 70 ILE A CA 1
ATOM 581 C C . ILE A 1 70 ? -14.532 4.447 7.027 1.00 90.25 70 ILE A C 1
ATOM 583 O O . ILE A 1 70 ? -13.502 4.127 6.449 1.00 90.25 70 ILE A O 1
ATOM 587 N N . ARG A 1 71 ? -15.601 3.641 7.050 1.00 88.44 71 ARG A N 1
ATOM 588 C CA . ARG A 1 71 ? -15.568 2.303 6.436 1.00 88.44 71 ARG A CA 1
ATOM 589 C C . ARG A 1 71 ? -15.333 2.361 4.926 1.00 88.44 71 ARG A C 1
ATOM 591 O O . ARG A 1 71 ? -14.672 1.485 4.378 1.00 88.44 71 ARG A O 1
ATOM 598 N N . GLN A 1 72 ? -15.893 3.366 4.259 1.00 90.94 72 GLN A N 1
ATOM 599 C CA . GLN A 1 72 ? -15.670 3.573 2.832 1.00 90.94 72 GLN A CA 1
ATOM 600 C C . GLN A 1 72 ? -14.231 4.024 2.554 1.00 90.94 72 GLN A C 1
ATOM 602 O O . GLN A 1 72 ? -13.570 3.443 1.702 1.00 90.94 72 GLN A O 1
ATOM 607 N N . LEU A 1 73 ? -13.718 4.979 3.334 1.00 93.00 73 LEU A N 1
ATOM 608 C CA . LEU A 1 73 ? -12.327 5.430 3.249 1.00 93.00 73 LEU A CA 1
ATOM 609 C C . LEU A 1 73 ? -11.347 4.280 3.483 1.00 93.00 73 LEU A C 1
ATOM 611 O O . LEU A 1 73 ? -10.379 4.151 2.748 1.00 93.00 73 LEU A O 1
ATOM 615 N N . MET A 1 74 ? -11.615 3.404 4.453 1.00 93.75 74 MET A N 1
ATOM 616 C CA . MET A 1 74 ? -10.793 2.216 4.685 1.00 93.75 74 MET A CA 1
ATOM 617 C C . MET A 1 74 ? -10.691 1.339 3.436 1.00 93.75 74 MET A C 1
ATOM 619 O O . MET A 1 74 ? -9.583 0.954 3.079 1.00 93.75 74 MET A O 1
ATOM 623 N N . ARG A 1 75 ? -11.807 1.084 2.740 1.00 92.62 75 ARG A N 1
ATOM 624 C CA . ARG A 1 75 ? -11.796 0.310 1.487 1.00 92.62 75 ARG A CA 1
ATOM 625 C C . ARG A 1 75 ? -11.023 1.011 0.376 1.00 92.62 75 ARG A C 1
ATOM 627 O O . ARG A 1 75 ? -10.177 0.394 -0.256 1.00 92.62 75 ARG A O 1
ATOM 634 N N . GLU A 1 76 ? -11.254 2.307 0.178 1.00 93.31 76 GLU A N 1
ATOM 635 C CA . GLU A 1 76 ? -10.535 3.086 -0.842 1.00 93.31 76 GLU A CA 1
ATOM 636 C C . GLU A 1 76 ? -9.022 3.114 -0.584 1.00 93.31 76 GLU A C 1
ATOM 638 O O . GLU A 1 76 ? -8.219 3.048 -1.516 1.00 93.31 76 GLU A O 1
ATOM 643 N N . PHE A 1 77 ? -8.617 3.179 0.687 1.00 94.56 77 PHE A N 1
ATOM 644 C CA . PHE A 1 77 ? -7.213 3.116 1.075 1.00 94.56 77 PHE A CA 1
ATOM 645 C C . PHE A 1 77 ? -6.640 1.706 0.898 1.00 94.56 77 PHE A C 1
ATOM 647 O O . PHE A 1 77 ? -5.521 1.585 0.411 1.00 94.56 77 PHE A O 1
ATOM 654 N N . GLN A 1 78 ? -7.386 0.645 1.223 1.00 95.12 78 GLN A N 1
ATOM 655 C CA . GLN A 1 78 ? -6.972 -0.738 0.947 1.00 95.12 78 GLN A CA 1
ATOM 656 C C . GLN A 1 78 ? -6.731 -0.970 -0.547 1.00 95.12 78 GLN A C 1
ATOM 658 O O . GLN A 1 78 ? -5.700 -1.533 -0.924 1.00 95.12 78 GLN A O 1
ATOM 663 N N . GLU A 1 79 ? -7.648 -0.509 -1.399 1.00 93.50 79 GLU A N 1
ATOM 664 C CA . GLU A 1 79 ? -7.521 -0.582 -2.857 1.00 93.50 79 GLU A CA 1
ATOM 665 C C . GLU A 1 79 ? -6.312 0.226 -3.342 1.00 93.50 79 GLU A C 1
ATOM 667 O O . GLU A 1 79 ? -5.486 -0.289 -4.095 1.00 93.50 79 GLU A O 1
ATOM 672 N N . GLY A 1 80 ? -6.149 1.458 -2.847 1.00 94.31 80 GLY A N 1
ATOM 673 C CA . GLY A 1 80 ? -5.002 2.308 -3.164 1.00 94.31 80 GLY A CA 1
ATOM 674 C C . GLY A 1 80 ? -3.663 1.673 -2.780 1.00 94.31 80 GLY A C 1
ATOM 675 O O . GLY A 1 80 ? -2.738 1.650 -3.591 1.00 94.31 80 GLY A O 1
ATOM 676 N N . ILE A 1 81 ? -3.563 1.103 -1.577 1.00 95.88 81 ILE A N 1
ATOM 677 C CA . ILE A 1 81 ? -2.365 0.398 -1.097 1.00 95.88 81 ILE A CA 1
ATOM 678 C C . ILE A 1 81 ? -2.094 -0.841 -1.958 1.00 95.88 81 ILE A C 1
ATOM 680 O O . ILE A 1 81 ? -0.958 -1.054 -2.380 1.00 95.88 81 ILE A O 1
ATOM 684 N N . SER A 1 82 ? -3.126 -1.626 -2.270 1.00 94.50 82 SER A N 1
ATOM 685 C CA . SER A 1 82 ? -2.988 -2.846 -3.075 1.00 94.50 82 SER A CA 1
ATOM 686 C C . SER A 1 82 ? -2.511 -2.537 -4.499 1.00 94.50 82 SER A C 1
ATOM 688 O O . SER A 1 82 ? -1.558 -3.153 -4.977 1.00 94.50 82 SER A O 1
ATOM 690 N N . LEU A 1 83 ? -3.093 -1.522 -5.149 1.00 93.75 83 LEU A N 1
ATOM 691 C CA . LEU A 1 83 ? -2.645 -1.034 -6.459 1.00 93.75 83 LEU A CA 1
ATOM 692 C C . LEU A 1 83 ? -1.203 -0.516 -6.411 1.00 93.75 83 LEU A C 1
ATOM 694 O O . LEU A 1 83 ? -0.412 -0.802 -7.309 1.00 93.75 83 LEU A O 1
ATOM 698 N N . SER A 1 84 ? -0.840 0.200 -5.346 1.00 95.50 84 SER A N 1
ATOM 699 C CA . SER A 1 84 ? 0.516 0.728 -5.163 1.00 95.50 84 SER A CA 1
ATOM 700 C C . SER A 1 84 ? 1.558 -0.380 -5.066 1.00 95.50 84 SER A C 1
ATOM 702 O O . SER A 1 84 ? 2.592 -0.327 -5.731 1.00 95.50 84 SER A O 1
ATOM 704 N N . ILE A 1 85 ? 1.267 -1.415 -4.275 1.00 94.69 85 ILE A N 1
ATOM 705 C CA . ILE A 1 85 ? 2.113 -2.604 -4.157 1.00 94.69 85 ILE A CA 1
ATOM 706 C C . ILE A 1 85 ? 2.284 -3.268 -5.523 1.00 94.69 85 ILE A C 1
ATOM 708 O O . ILE A 1 85 ? 3.411 -3.564 -5.923 1.00 94.69 85 ILE A O 1
ATOM 712 N N . PHE A 1 86 ? 1.189 -3.459 -6.257 1.00 92.38 86 PHE A N 1
ATOM 713 C CA . PHE A 1 86 ? 1.226 -4.088 -7.570 1.00 92.38 86 PHE A CA 1
ATOM 714 C C . PHE A 1 86 ? 2.074 -3.322 -8.579 1.00 92.38 86 PHE A C 1
ATOM 716 O O . PHE A 1 86 ? 2.967 -3.907 -9.196 1.00 92.38 86 PHE A O 1
ATOM 723 N N . PHE A 1 87 ? 1.824 -2.022 -8.750 1.00 92.88 87 PHE A N 1
ATOM 724 C CA . PHE A 1 87 ? 2.565 -1.228 -9.725 1.00 92.88 87 PHE A CA 1
ATOM 725 C C . PHE A 1 87 ? 4.038 -1.110 -9.349 1.00 92.88 87 PHE A C 1
ATOM 727 O O . PHE A 1 87 ? 4.885 -1.185 -10.239 1.00 92.88 87 PHE A O 1
ATOM 734 N N . LYS A 1 88 ? 4.363 -1.052 -8.051 1.00 93.94 88 LYS A N 1
ATOM 735 C CA . LYS A 1 88 ? 5.748 -1.143 -7.587 1.00 93.94 88 LYS A CA 1
ATOM 736 C C . LYS A 1 88 ? 6.396 -2.466 -7.974 1.00 93.94 88 LYS A C 1
ATOM 738 O O . LYS A 1 88 ? 7.467 -2.465 -8.571 1.00 93.94 88 LYS A O 1
ATOM 743 N N . GLN A 1 89 ? 5.760 -3.594 -7.663 1.00 91.75 89 GLN A N 1
ATOM 744 C CA . GLN A 1 89 ? 6.306 -4.912 -7.990 1.00 91.75 89 GLN A CA 1
ATOM 745 C C . GLN A 1 89 ? 6.473 -5.100 -9.499 1.00 91.75 89 GLN A C 1
ATOM 747 O O . GLN A 1 89 ? 7.507 -5.592 -9.945 1.00 91.75 89 GLN A O 1
ATOM 752 N N . ARG A 1 90 ? 5.480 -4.679 -10.291 1.00 89.88 90 ARG A N 1
ATOM 753 C CA . ARG A 1 90 ? 5.556 -4.701 -11.754 1.00 89.88 90 ARG A CA 1
ATOM 754 C C . ARG A 1 90 ? 6.728 -3.859 -12.250 1.00 89.88 90 ARG A C 1
ATOM 756 O O . ARG A 1 90 ? 7.505 -4.341 -13.065 1.00 89.88 90 ARG A O 1
ATOM 763 N N . TYR A 1 91 ? 6.858 -2.634 -11.754 1.00 91.25 91 TYR A N 1
ATOM 764 C CA . TYR A 1 91 ? 7.929 -1.729 -12.145 1.00 91.25 91 TYR A CA 1
ATOM 765 C C . TYR A 1 91 ? 9.312 -2.306 -11.835 1.00 91.25 91 TYR A C 1
ATOM 767 O O . TYR A 1 91 ? 10.138 -2.395 -12.738 1.00 91.25 91 TYR A O 1
ATOM 775 N N . VAL A 1 92 ? 9.532 -2.772 -10.600 1.00 90.00 92 VAL A N 1
ATOM 776 C CA . VAL A 1 92 ? 10.798 -3.397 -10.181 1.00 90.00 92 VAL A CA 1
ATOM 777 C C . VAL A 1 92 ? 11.138 -4.577 -11.088 1.00 90.00 92 VAL A C 1
ATOM 779 O O . VAL A 1 92 ? 12.227 -4.611 -11.644 1.00 90.00 92 VAL A O 1
ATOM 782 N N . ARG A 1 93 ? 10.188 -5.487 -11.353 1.00 87.12 93 ARG A N 1
ATOM 783 C CA . ARG A 1 93 ? 10.424 -6.630 -12.255 1.00 87.12 93 ARG A CA 1
ATOM 784 C C . ARG A 1 93 ? 10.828 -6.205 -13.670 1.00 87.12 93 ARG A C 1
ATOM 786 O O . ARG A 1 93 ? 11.776 -6.762 -14.224 1.00 87.12 93 ARG A O 1
ATOM 793 N N . LEU A 1 94 ? 10.112 -5.248 -14.263 1.00 85.88 94 LEU A N 1
ATOM 794 C CA . LEU A 1 94 ? 10.368 -4.784 -15.633 1.00 85.88 94 LEU A CA 1
ATOM 795 C C . LEU A 1 94 ? 11.712 -4.066 -15.759 1.00 85.88 94 LEU A C 1
ATOM 797 O O . LEU A 1 94 ? 12.386 -4.200 -16.781 1.00 85.88 94 LEU A O 1
ATOM 801 N N . VAL A 1 95 ? 12.087 -3.306 -14.731 1.00 86.44 95 VAL A N 1
ATOM 802 C CA . VAL A 1 95 ? 13.331 -2.542 -14.695 1.00 86.44 95 VAL A CA 1
ATOM 803 C C . VAL A 1 95 ? 14.518 -3.457 -14.386 1.00 86.44 95 VAL A C 1
ATOM 805 O O . VAL A 1 95 ? 15.486 -3.437 -15.141 1.00 86.44 95 VAL A O 1
ATOM 808 N N . ASP A 1 96 ? 14.416 -4.354 -13.402 1.00 84.38 96 ASP A N 1
ATOM 809 C CA . ASP A 1 96 ? 15.455 -5.349 -13.087 1.00 84.38 96 ASP A CA 1
ATOM 810 C C . ASP A 1 96 ? 15.751 -6.276 -14.274 1.00 84.38 96 ASP A C 1
ATOM 812 O O . ASP A 1 96 ? 16.904 -6.628 -14.524 1.00 84.38 96 ASP A O 1
ATOM 816 N N . THR A 1 97 ? 14.724 -6.630 -15.056 1.00 81.00 97 THR A N 1
ATOM 817 C CA . THR A 1 97 ? 14.877 -7.460 -16.263 1.00 81.00 97 THR A CA 1
ATOM 818 C C . THR A 1 97 ? 15.771 -6.809 -17.320 1.00 81.00 97 THR A C 1
ATOM 820 O O . THR A 1 97 ? 16.433 -7.507 -18.084 1.00 81.00 97 THR A O 1
ATOM 823 N N . VAL A 1 98 ? 15.807 -5.479 -17.354 1.00 80.25 98 VAL A N 1
ATOM 824 C CA . VAL A 1 98 ? 16.571 -4.690 -18.324 1.00 80.25 98 VAL A CA 1
ATOM 825 C C . VAL A 1 98 ? 17.908 -4.204 -17.753 1.00 80.25 98 VAL A C 1
ATOM 827 O O . VAL A 1 98 ? 18.868 -4.021 -18.498 1.00 80.25 98 VAL A O 1
ATOM 830 N N . LEU A 1 99 ? 17.981 -3.998 -16.436 1.00 74.44 99 LEU A N 1
ATOM 831 C CA . LEU A 1 99 ? 19.138 -3.439 -15.735 1.00 74.44 99 LEU A CA 1
ATOM 832 C C . LEU A 1 99 ? 20.284 -4.422 -15.485 1.00 74.44 99 LEU A C 1
ATOM 834 O O . LEU A 1 99 ? 21.366 -3.964 -15.127 1.00 74.44 99 LEU A O 1
ATOM 838 N N . GLY A 1 100 ? 20.086 -5.730 -15.682 1.00 66.31 100 GLY A N 1
ATOM 839 C CA . GLY A 1 100 ? 21.102 -6.754 -15.397 1.00 66.31 100 GLY A CA 1
ATOM 840 C C . GLY A 1 100 ? 22.479 -6.516 -16.040 1.00 66.31 100 GLY A C 1
ATOM 841 O O . GLY A 1 100 ? 23.476 -6.976 -15.492 1.00 66.31 100 GLY A O 1
ATOM 842 N N . ASP A 1 101 ? 22.536 -5.743 -17.133 1.00 60.66 101 ASP A N 1
ATOM 843 C CA . ASP A 1 101 ? 23.754 -5.449 -17.903 1.00 60.66 101 ASP A CA 1
ATOM 844 C C . ASP A 1 101 ? 24.072 -3.935 -18.036 1.00 60.66 101 ASP A C 1
ATOM 846 O O . ASP A 1 101 ? 24.923 -3.551 -18.844 1.00 60.66 101 ASP A O 1
ATOM 850 N N . ILE A 1 102 ? 23.389 -3.049 -17.294 1.00 68.00 102 ILE A N 1
ATOM 851 C CA . ILE A 1 102 ? 23.561 -1.585 -17.409 1.00 68.00 102 ILE A CA 1
ATOM 852 C C . ILE A 1 102 ? 24.509 -1.061 -16.319 1.00 68.00 102 ILE A C 1
ATOM 854 O O . ILE A 1 102 ? 24.144 -0.993 -15.149 1.00 68.00 102 ILE A O 1
ATOM 858 N N . ASP A 1 103 ? 25.702 -0.610 -16.720 1.00 67.31 103 ASP A N 1
ATOM 859 C CA . ASP A 1 103 ? 26.693 0.065 -15.858 1.00 67.31 103 ASP A CA 1
ATOM 860 C C . ASP A 1 103 ? 26.485 1.597 -15.842 1.00 67.31 103 ASP A C 1
ATOM 862 O O . ASP A 1 103 ? 27.389 2.384 -16.120 1.00 67.31 103 ASP A O 1
ATOM 866 N N . ASP A 1 104 ? 25.245 2.039 -15.600 1.00 76.56 104 ASP A N 1
ATOM 867 C CA . ASP A 1 104 ? 24.899 3.457 -15.418 1.00 76.56 104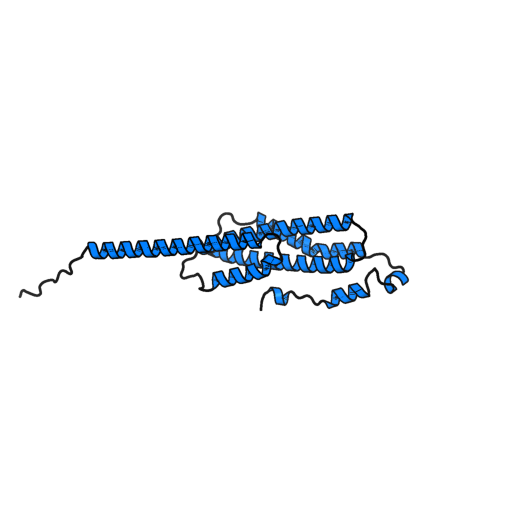 ASP A CA 1
ATOM 868 C C . ASP A 1 104 ? 24.459 3.696 -13.973 1.00 76.56 104 ASP A C 1
ATOM 870 O O . ASP A 1 104 ? 23.277 3.649 -13.618 1.00 76.56 104 ASP A O 1
ATOM 874 N N . GLN A 1 105 ? 25.448 3.952 -13.120 1.00 78.31 105 GLN A N 1
ATOM 875 C CA . GLN A 1 105 ? 25.236 4.162 -11.692 1.00 78.31 105 GLN A CA 1
ATOM 876 C C . GLN A 1 105 ? 24.290 5.337 -11.399 1.00 78.31 105 GLN A C 1
ATOM 878 O O . GLN A 1 105 ? 23.504 5.271 -10.456 1.00 78.31 105 GLN A O 1
ATOM 883 N N . HIS A 1 106 ? 24.322 6.397 -12.211 1.00 79.12 106 HIS A N 1
ATOM 884 C CA . HIS A 1 106 ? 23.482 7.573 -11.994 1.00 79.12 106 HIS A CA 1
ATOM 885 C C . HIS A 1 106 ? 22.003 7.252 -12.241 1.00 79.12 106 HIS A C 1
ATOM 887 O O . HIS A 1 106 ? 21.138 7.655 -11.458 1.00 79.12 106 HIS A O 1
ATOM 893 N N . PHE A 1 107 ? 21.705 6.491 -13.297 1.00 79.19 107 PHE A N 1
ATOM 894 C CA . PHE A 1 107 ? 20.354 5.993 -13.542 1.00 79.19 107 PHE A CA 1
ATOM 895 C C . PHE A 1 107 ? 19.875 5.077 -12.403 1.00 79.19 107 PHE A C 1
ATOM 897 O O . PHE A 1 107 ? 18.770 5.261 -11.884 1.00 79.19 107 PHE A O 1
ATOM 904 N N . LEU A 1 108 ? 20.722 4.134 -11.973 1.00 80.06 108 LEU A N 1
ATOM 905 C CA . LEU A 1 108 ? 20.416 3.201 -10.884 1.00 80.06 108 LEU A CA 1
ATOM 906 C C . LEU A 1 108 ? 20.110 3.926 -9.566 1.00 80.06 108 LEU A C 1
ATOM 908 O O . LEU A 1 108 ? 19.167 3.561 -8.860 1.00 80.06 108 LEU A O 1
ATOM 912 N N . ASP A 1 109 ? 20.880 4.960 -9.235 1.00 85.00 109 ASP A N 1
ATOM 913 C CA . ASP A 1 109 ? 20.696 5.729 -8.007 1.00 85.00 109 ASP A CA 1
ATOM 914 C C . ASP A 1 109 ? 19.416 6.577 -8.057 1.00 85.00 109 ASP A C 1
ATOM 916 O O . ASP A 1 109 ? 18.639 6.575 -7.098 1.00 85.00 109 ASP A O 1
ATOM 920 N N . GLY A 1 110 ? 19.133 7.233 -9.190 1.00 85.12 110 GLY A N 1
ATOM 921 C CA . GLY A 1 110 ? 17.886 7.980 -9.388 1.00 85.12 110 GLY A CA 1
ATOM 922 C C . GLY A 1 110 ? 16.641 7.094 -9.263 1.00 85.12 110 GLY A C 1
ATOM 923 O O . GLY A 1 110 ? 15.684 7.445 -8.568 1.00 85.12 110 GLY A O 1
ATOM 924 N N . HIS A 1 111 ? 16.685 5.903 -9.862 1.00 84.44 111 HIS A N 1
ATOM 925 C CA . HIS A 1 111 ? 15.620 4.905 -9.771 1.00 84.44 111 HIS A CA 1
ATOM 926 C C . HIS A 1 111 ? 15.380 4.432 -8.327 1.00 84.44 111 HIS A C 1
ATOM 928 O O . HIS A 1 111 ? 14.240 4.415 -7.857 1.00 84.44 111 HIS A O 1
ATOM 934 N N . LYS A 1 112 ? 16.450 4.120 -7.583 1.00 87.69 112 LYS A N 1
ATOM 935 C CA . LYS A 1 112 ? 16.353 3.735 -6.164 1.00 87.69 112 LYS A CA 1
ATOM 936 C C . LYS A 1 112 ? 15.730 4.837 -5.313 1.00 87.69 112 LYS A C 1
ATOM 938 O O . LYS A 1 112 ? 14.899 4.547 -4.456 1.00 87.69 112 LYS A O 1
ATOM 943 N N . ILE A 1 113 ? 16.102 6.096 -5.549 1.00 90.75 113 ILE A N 1
ATOM 944 C CA . ILE A 1 113 ? 15.527 7.239 -4.825 1.00 90.75 113 ILE A CA 1
ATOM 945 C C . ILE A 1 113 ? 14.020 7.350 -5.090 1.00 90.75 113 ILE A C 1
ATOM 947 O O . ILE A 1 113 ? 13.258 7.552 -4.142 1.00 90.75 113 ILE A O 1
ATOM 951 N N . SER A 1 114 ? 13.583 7.175 -6.342 1.00 89.75 114 SER A N 1
ATOM 952 C CA . SER A 1 114 ? 12.157 7.176 -6.697 1.00 89.75 114 SER A CA 1
ATOM 953 C C . SER A 1 114 ? 11.380 6.099 -5.929 1.00 89.75 114 SER A C 1
ATOM 955 O O . SER A 1 114 ? 10.393 6.407 -5.261 1.00 89.75 114 SER A O 1
ATOM 957 N N . LEU A 1 115 ? 11.891 4.861 -5.903 1.00 93.81 115 LEU A N 1
ATOM 958 C CA . LEU A 1 115 ? 11.290 3.757 -5.147 1.00 93.81 115 LEU A CA 1
ATOM 959 C C . LEU A 1 115 ? 11.213 4.030 -3.640 1.00 93.81 115 LEU A C 1
ATOM 961 O O . LEU A 1 115 ? 10.181 3.779 -3.023 1.00 93.81 115 LEU A O 1
ATOM 965 N N . ILE A 1 116 ? 12.273 4.586 -3.046 1.00 94.62 116 ILE A N 1
ATOM 966 C CA . ILE A 1 116 ? 12.287 4.952 -1.622 1.00 94.62 116 ILE A CA 1
ATOM 967 C C . ILE A 1 116 ? 11.211 6.003 -1.319 1.00 94.62 116 ILE A C 1
ATOM 969 O O . ILE A 1 116 ? 10.540 5.926 -0.289 1.00 94.62 116 ILE A O 1
ATOM 973 N N . ASN A 1 117 ? 11.046 7.001 -2.188 1.00 94.44 117 ASN A N 1
ATOM 974 C CA . ASN A 1 117 ? 10.031 8.037 -2.005 1.00 94.44 117 ASN A CA 1
ATOM 975 C C . ASN A 1 117 ? 8.615 7.479 -2.174 1.00 94.44 117 ASN A C 1
ATOM 977 O O . ASN A 1 117 ? 7.737 7.809 -1.376 1.00 94.44 117 ASN A O 1
ATOM 981 N N . PHE A 1 118 ? 8.414 6.597 -3.152 1.00 96.19 118 PHE A N 1
ATOM 982 C CA . PHE A 1 118 ? 7.158 5.881 -3.335 1.00 96.19 118 PHE A CA 1
ATOM 983 C C . PHE A 1 118 ? 6.799 5.058 -2.090 1.00 96.19 118 PHE A C 1
ATOM 985 O O . PHE A 1 118 ? 5.702 5.194 -1.549 1.00 96.19 118 PHE A O 1
ATOM 992 N N . ASP A 1 119 ? 7.746 4.273 -1.568 1.00 96.31 119 ASP A N 1
ATOM 993 C CA . ASP A 1 119 ? 7.549 3.447 -0.372 1.00 96.31 119 ASP A CA 1
ATOM 994 C C . ASP A 1 119 ? 7.205 4.276 0.866 1.00 96.31 119 ASP A C 1
ATOM 996 O O . ASP A 1 119 ? 6.332 3.887 1.645 1.00 96.31 119 ASP A O 1
ATOM 1000 N N . LYS A 1 120 ? 7.823 5.452 1.024 1.00 96.31 120 LYS A N 1
ATOM 1001 C CA . LYS A 1 120 ? 7.448 6.402 2.080 1.00 96.31 120 LYS A CA 1
ATOM 1002 C C . LYS A 1 120 ? 6.000 6.861 1.932 1.00 96.31 120 LYS A C 1
ATOM 1004 O O . LYS A 1 120 ? 5.274 6.861 2.920 1.00 96.31 120 LYS A O 1
ATOM 1009 N N . SER A 1 121 ? 5.560 7.218 0.727 1.00 96.75 121 SER A N 1
ATOM 1010 C CA . SER A 1 121 ? 4.176 7.643 0.489 1.00 96.75 121 SER A CA 1
ATOM 1011 C C . SER A 1 121 ? 3.170 6.519 0.749 1.00 96.75 121 SER A C 1
ATOM 1013 O O . SER A 1 121 ? 2.153 6.758 1.400 1.00 96.75 121 SER A O 1
ATOM 1015 N N . VAL A 1 122 ? 3.466 5.285 0.325 1.00 97.06 122 VAL A N 1
ATOM 1016 C CA . VAL A 1 122 ? 2.623 4.112 0.617 1.00 97.06 122 VAL A CA 1
ATOM 1017 C C . VAL A 1 122 ? 2.576 3.823 2.120 1.00 97.06 122 VAL A C 1
ATOM 1019 O O . VAL A 1 122 ? 1.504 3.532 2.653 1.00 97.06 122 VAL A O 1
ATOM 1022 N N . LYS A 1 123 ? 3.704 3.952 2.832 1.00 96.81 123 LYS A N 1
ATOM 1023 C CA . LYS A 1 123 ? 3.752 3.829 4.296 1.00 96.81 123 LYS A CA 1
ATOM 1024 C C . LYS A 1 123 ? 2.865 4.875 4.974 1.00 96.81 123 LYS A C 1
ATOM 1026 O O . LYS A 1 123 ? 2.061 4.509 5.825 1.00 96.81 123 LYS A O 1
ATOM 1031 N N . THR A 1 124 ? 2.932 6.140 4.560 1.00 96.75 124 THR A N 1
ATOM 1032 C CA . THR A 1 124 ? 2.051 7.197 5.088 1.00 96.75 124 THR A CA 1
ATOM 1033 C C . THR A 1 124 ? 0.575 6.889 4.818 1.00 96.75 124 THR A C 1
ATOM 1035 O O . THR A 1 124 ? -0.269 7.059 5.697 1.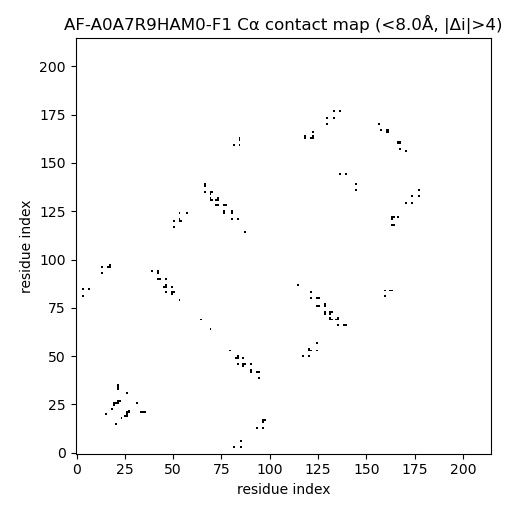00 96.75 124 THR A O 1
ATOM 1038 N N . LEU A 1 125 ? 0.244 6.383 3.625 1.00 96.00 125 LEU A N 1
ATOM 1039 C CA . LEU A 1 125 ? -1.119 5.963 3.290 1.00 96.00 125 LEU A CA 1
ATOM 1040 C C . LEU A 1 125 ? -1.609 4.843 4.221 1.00 96.00 125 LEU A C 1
ATOM 1042 O O . LEU A 1 125 ? -2.730 4.896 4.729 1.00 96.00 125 LEU A O 1
ATOM 1046 N N . LEU A 1 126 ? -0.746 3.865 4.502 1.00 96.56 126 LEU A N 1
ATOM 1047 C CA . LEU A 1 126 ? -1.020 2.782 5.440 1.00 96.56 126 LEU A CA 1
ATOM 1048 C C . LEU A 1 126 ? -1.219 3.283 6.880 1.00 96.56 126 LEU A C 1
ATOM 1050 O O . LEU A 1 126 ? -2.116 2.807 7.578 1.00 96.56 126 LEU A O 1
ATOM 1054 N N . GLU A 1 127 ? -0.418 4.244 7.335 1.00 96.00 127 GLU A N 1
ATOM 1055 C CA . GLU A 1 127 ? -0.558 4.851 8.664 1.00 96.00 127 GLU A CA 1
ATOM 1056 C C . GLU A 1 127 ? -1.936 5.500 8.847 1.00 96.00 127 GLU A C 1
ATOM 1058 O O . GLU A 1 127 ? -2.608 5.252 9.854 1.00 96.00 127 GLU A O 1
ATOM 1063 N N . VAL A 1 128 ? -2.397 6.251 7.843 1.00 95.19 128 VAL A N 1
ATOM 1064 C CA . VAL A 1 128 ? -3.733 6.868 7.835 1.00 95.19 128 VAL A CA 1
ATOM 1065 C C . VAL A 1 128 ? -4.834 5.805 7.801 1.00 95.19 128 VAL A C 1
ATOM 1067 O O . VAL A 1 128 ? -5.791 5.883 8.574 1.00 95.19 128 VAL A O 1
ATOM 1070 N N . TYR A 1 129 ? -4.686 4.763 6.979 1.00 95.56 129 TYR A N 1
ATOM 1071 C CA . TYR A 1 129 ? -5.614 3.628 6.978 1.00 95.56 129 TYR A CA 1
ATOM 1072 C C . TYR A 1 129 ? -5.747 3.009 8.384 1.00 95.56 129 TYR A C 1
ATOM 1074 O O . TYR A 1 129 ? -6.853 2.764 8.871 1.00 95.56 129 TYR A O 1
ATOM 1082 N N . LEU A 1 130 ? -4.629 2.813 9.085 1.00 95.81 130 LEU A N 1
ATOM 1083 C CA . LEU A 1 130 ? -4.618 2.258 10.435 1.00 95.81 130 LEU A CA 1
ATOM 1084 C C . LEU A 1 130 ? -5.277 3.194 11.459 1.00 95.81 130 LEU A C 1
ATOM 1086 O O . LEU A 1 130 ? -5.868 2.733 12.441 1.00 95.81 130 LEU A O 1
ATOM 1090 N N . GLU A 1 131 ? -5.166 4.511 11.288 1.00 93.81 131 GLU A N 1
ATOM 1091 C CA . GLU A 1 131 ? -5.937 5.483 12.069 1.00 93.81 131 GLU A CA 1
ATOM 1092 C C . GLU A 1 131 ? -7.435 5.337 11.845 1.00 93.81 131 GLU A C 1
ATOM 1094 O O . GLU A 1 131 ? -8.170 5.257 12.831 1.00 93.81 131 GLU A O 1
ATOM 1099 N N . TYR A 1 132 ? -7.872 5.207 10.595 1.00 93.62 132 TYR A N 1
ATOM 1100 C CA . TYR A 1 132 ? -9.272 4.947 10.275 1.00 93.62 132 TYR A CA 1
ATOM 1101 C C . TYR A 1 132 ? -9.770 3.628 10.861 1.00 93.62 132 TYR A C 1
ATOM 1103 O O . TYR A 1 132 ? -10.837 3.618 11.472 1.00 93.62 132 TYR A O 1
ATOM 1111 N N . LEU A 1 133 ? -8.979 2.555 10.796 1.00 93.44 133 LEU A N 1
ATOM 1112 C CA . LEU A 1 133 ? -9.302 1.279 11.438 1.00 93.44 133 LEU A CA 1
ATOM 1113 C C . LEU A 1 133 ? -9.548 1.452 12.943 1.00 93.44 133 LEU A C 1
ATOM 1115 O O . LEU A 1 133 ? -10.568 1.011 13.475 1.00 93.44 133 LEU A O 1
ATOM 1119 N N . GLN A 1 134 ? -8.638 2.138 13.638 1.00 91.62 134 GLN A N 1
ATOM 1120 C CA . GLN A 1 134 ? -8.783 2.384 15.071 1.00 91.62 134 GLN A CA 1
ATOM 1121 C C . GLN A 1 134 ? -10.013 3.250 15.388 1.00 91.62 134 GLN A C 1
ATOM 1123 O O . GLN A 1 134 ? -10.757 2.924 16.314 1.00 91.62 134 GLN A O 1
ATOM 1128 N N . GLN A 1 135 ? -10.234 4.335 14.640 1.00 89.62 135 GLN A N 1
ATOM 1129 C CA . GLN A 1 135 ? -11.391 5.217 14.826 1.00 89.62 135 GLN A CA 1
ATOM 1130 C C . GLN A 1 135 ? -12.703 4.466 14.585 1.00 89.62 135 GLN A C 1
ATOM 1132 O O . GLN A 1 135 ? -13.631 4.568 15.387 1.00 89.62 135 GLN A O 1
ATOM 1137 N N . TRP A 1 136 ? -12.765 3.656 13.526 1.00 88.94 136 TRP A N 1
ATOM 1138 C CA . TRP A 1 136 ? -13.941 2.860 13.204 1.00 88.94 136 TRP A CA 1
ATOM 1139 C C . TRP A 1 136 ? -14.307 1.918 14.349 1.00 88.94 136 TRP A C 1
ATOM 1141 O O . TRP A 1 136 ? -15.454 1.909 14.780 1.00 88.94 136 TRP A O 1
ATOM 1151 N N . ILE A 1 137 ? -13.335 1.195 14.912 1.00 88.50 137 ILE A N 1
ATOM 1152 C CA . ILE A 1 137 ? -13.571 0.264 16.029 1.00 88.50 137 ILE A CA 1
ATOM 1153 C C . ILE A 1 137 ? -14.060 0.993 17.284 1.00 88.50 137 ILE A C 1
ATOM 1155 O O . ILE A 1 137 ? -14.901 0.471 18.014 1.00 88.50 137 ILE A O 1
ATOM 1159 N N . GLN A 1 138 ? -13.551 2.199 17.542 1.00 84.69 138 GLN A N 1
ATOM 1160 C CA . GLN A 1 138 ? -13.964 3.000 18.695 1.00 84.69 138 GLN A CA 1
ATOM 1161 C C . GLN A 1 138 ? -15.388 3.550 18.553 1.00 84.69 138 GLN A C 1
ATOM 1163 O O . GLN A 1 138 ? -16.103 3.658 19.550 1.00 84.69 138 GLN A O 1
ATOM 1168 N N . MET A 1 139 ? -15.801 3.909 17.336 1.00 83.38 139 MET A N 1
ATOM 1169 C CA . MET A 1 139 ? -17.099 4.538 17.080 1.00 83.38 139 MET A CA 1
ATOM 1170 C C . MET A 1 139 ? -18.198 3.542 16.691 1.00 83.38 139 MET A C 1
ATOM 1172 O O . MET A 1 139 ? -19.383 3.842 16.856 1.00 83.38 139 MET A O 1
ATOM 1176 N N . ALA A 1 140 ? -17.839 2.379 16.147 1.00 78.94 140 ALA A N 1
ATOM 1177 C CA . ALA A 1 140 ? -18.800 1.399 15.669 1.00 78.94 140 ALA A CA 1
ATOM 1178 C C . ALA A 1 140 ? -19.583 0.787 16.846 1.00 78.94 140 ALA A C 1
ATOM 1180 O O . ALA A 1 140 ? -18.996 0.286 17.810 1.00 78.94 140 ALA A O 1
ATOM 1181 N N . PRO A 1 141 ? -20.926 0.760 16.777 1.00 70.06 141 PRO A N 1
ATOM 1182 C CA . PRO A 1 141 ? -21.724 -0.024 17.705 1.00 70.06 141 PRO A CA 1
ATOM 1183 C C . PRO A 1 141 ? -21.284 -1.489 17.657 1.00 70.06 141 PRO A C 1
ATOM 1185 O O . PRO A 1 141 ? -21.136 -2.058 16.577 1.00 70.06 141 PRO A O 1
ATOM 1188 N N . ARG A 1 142 ? -21.158 -2.137 18.822 1.00 68.38 142 ARG A N 1
ATOM 1189 C CA . ARG A 1 142 ? -20.727 -3.549 18.923 1.00 68.38 142 ARG A CA 1
ATOM 1190 C C . ARG A 1 142 ? -21.594 -4.518 18.108 1.00 68.38 142 ARG A C 1
ATOM 1192 O O . ARG A 1 142 ? -21.126 -5.587 17.758 1.00 68.38 142 ARG A O 1
ATOM 1199 N N . ALA A 1 143 ? -22.838 -4.142 17.807 1.00 59.06 143 ALA A N 1
ATOM 1200 C CA . ALA A 1 143 ? -23.760 -4.923 16.982 1.00 59.06 143 ALA A CA 1
ATOM 1201 C C . ALA A 1 143 ? -23.468 -4.855 15.468 1.00 59.06 143 ALA A C 1
ATOM 1203 O O . ALA A 1 143 ? -23.991 -5.672 14.721 1.00 59.06 143 ALA A O 1
ATOM 1204 N N . ILE A 1 144 ? -22.679 -3.875 15.010 1.00 63.69 144 ILE A N 1
ATOM 1205 C CA . ILE A 1 144 ? -22.339 -3.657 13.590 1.00 63.69 144 ILE A CA 1
ATOM 1206 C C . ILE A 1 144 ? -20.971 -4.267 13.244 1.00 63.69 144 ILE A C 1
ATOM 1208 O O . ILE A 1 144 ? -20.668 -4.492 12.072 1.00 63.69 144 ILE A O 1
ATOM 1212 N N . VAL A 1 145 ? -20.141 -4.540 14.254 1.00 67.56 145 VAL A N 1
ATOM 1213 C CA . VAL A 1 145 ? -18.822 -5.149 14.069 1.00 67.56 145 VAL A CA 1
ATOM 1214 C C . VAL A 1 145 ? -18.995 -6.648 13.862 1.00 67.56 145 VAL A C 1
ATOM 1216 O O . VAL A 1 145 ? -19.449 -7.355 14.761 1.00 67.56 145 VAL A O 1
ATOM 1219 N N . ASP A 1 146 ? -18.636 -7.120 12.670 1.00 74.44 146 ASP A N 1
ATOM 1220 C CA . ASP A 1 146 ? -18.575 -8.550 12.383 1.00 74.44 146 ASP A CA 1
ATOM 1221 C C . ASP A 1 146 ? -17.525 -9.215 13.286 1.00 74.44 146 ASP A C 1
ATOM 1223 O O . ASP A 1 146 ? -16.473 -8.636 13.572 1.00 74.44 146 ASP A O 1
ATOM 1227 N N . LYS A 1 147 ? -17.804 -10.442 13.730 1.00 75.00 147 LYS A N 1
ATOM 1228 C CA . LYS A 1 147 ? -16.967 -11.197 14.666 1.00 75.00 147 LYS A CA 1
ATOM 1229 C C . LYS A 1 147 ? -15.544 -11.400 14.133 1.00 75.00 147 LYS A C 1
ATOM 1231 O O . LYS A 1 147 ? -14.617 -11.445 14.937 1.00 75.00 147 LYS A O 1
ATOM 1236 N N . ASN A 1 148 ? -15.387 -11.458 12.811 1.00 85.19 148 ASN A N 1
ATOM 1237 C CA . ASN A 1 148 ? -14.108 -11.715 12.149 1.00 85.19 148 ASN A CA 1
ATOM 1238 C C . ASN A 1 148 ? -13.464 -10.459 11.550 1.00 85.19 148 ASN A C 1
ATOM 1240 O O . ASN A 1 148 ? -12.360 -10.544 11.032 1.00 85.19 148 ASN A O 1
ATOM 1244 N N . PHE A 1 149 ? -14.092 -9.282 11.664 1.00 87.81 149 PHE A N 1
ATOM 1245 C CA . PHE A 1 149 ? -13.619 -8.071 10.986 1.00 87.81 149 PHE A CA 1
ATOM 1246 C C . PHE A 1 149 ? -12.141 -7.768 11.266 1.00 87.81 149 PHE A C 1
ATOM 1248 O O . PHE A 1 149 ? -11.353 -7.562 10.354 1.00 87.81 149 PHE A O 1
ATOM 1255 N N . LEU A 1 150 ? -11.740 -7.778 12.539 1.00 90.00 150 LEU A N 1
ATOM 1256 C CA . LEU A 1 150 ? -10.350 -7.512 12.912 1.00 90.00 150 LEU A CA 1
ATOM 1257 C C . LEU A 1 150 ? -9.375 -8.590 12.432 1.00 90.00 150 LEU A C 1
ATOM 1259 O O . LEU A 1 150 ? -8.212 -8.287 12.180 1.00 90.00 150 LEU A O 1
ATOM 1263 N N . GLU A 1 151 ? -9.834 -9.834 12.335 1.00 91.00 151 GLU A N 1
ATOM 1264 C CA . GLU A 1 151 ? -9.034 -10.947 11.831 1.00 91.00 151 GLU A CA 1
ATOM 1265 C C . GLU A 1 151 ? -8.836 -10.831 10.316 1.00 91.00 151 GLU A C 1
ATOM 1267 O O . GLU A 1 151 ? -7.718 -11.021 9.833 1.00 91.00 151 GLU A O 1
ATOM 1272 N N . ASP A 1 152 ? -9.875 -10.424 9.585 1.00 92.38 152 ASP A N 1
ATOM 1273 C CA . ASP A 1 152 ? -9.811 -10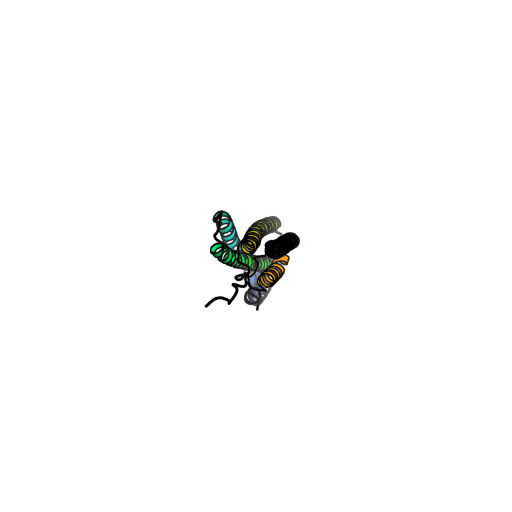.141 8.150 1.00 92.38 152 ASP A CA 1
ATOM 1274 C C . ASP A 1 152 ? -8.836 -8.987 7.867 1.00 92.38 152 ASP A C 1
ATOM 1276 O O . ASP A 1 152 ? -7.930 -9.115 7.039 1.00 92.38 152 ASP A O 1
ATOM 1280 N N . GLU A 1 153 ? -8.956 -7.889 8.621 1.00 94.12 153 GLU A N 1
ATOM 1281 C CA . GLU A 1 153 ? -8.073 -6.726 8.490 1.00 94.12 153 GLU A CA 1
ATOM 1282 C C . GLU A 1 153 ? -6.617 -7.058 8.847 1.00 94.12 153 GLU A C 1
ATOM 1284 O O . GLU A 1 153 ? -5.687 -6.642 8.152 1.00 94.12 153 GLU A O 1
ATOM 1289 N N . TRP A 1 154 ? -6.397 -7.859 9.894 1.00 94.06 154 TRP A N 1
ATOM 1290 C CA . TRP A 1 154 ? -5.066 -8.359 10.243 1.00 94.06 154 TRP A CA 1
ATOM 1291 C C . TRP A 1 154 ? -4.472 -9.233 9.134 1.00 94.06 154 TRP A C 1
ATOM 1293 O O . TRP A 1 154 ? -3.300 -9.087 8.781 1.00 94.06 154 TRP A O 1
ATOM 1303 N N . THR A 1 155 ? -5.276 -10.138 8.578 1.00 93.69 155 THR A N 1
ATOM 1304 C CA . THR A 1 155 ? -4.854 -11.070 7.527 1.00 93.69 155 THR A CA 1
ATOM 1305 C C . THR A 1 155 ? -4.440 -10.318 6.269 1.00 93.69 155 THR A C 1
ATOM 1307 O O . THR A 1 155 ? -3.368 -10.585 5.719 1.00 93.69 155 THR A O 1
ATOM 1310 N N . TRP A 1 156 ? -5.235 -9.328 5.858 1.00 94.06 156 TRP A N 1
ATOM 1311 C CA . TRP A 1 156 ? -4.896 -8.457 4.738 1.00 94.06 156 TRP A CA 1
ATOM 1312 C C . TRP A 1 156 ? -3.592 -7.688 4.998 1.00 94.06 156 TRP A C 1
ATOM 1314 O O . TRP A 1 156 ? -2.651 -7.791 4.208 1.00 94.06 156 TRP A O 1
ATOM 1324 N N . LEU A 1 157 ? -3.464 -7.013 6.143 1.00 94.88 157 LEU A N 1
ATOM 1325 C CA . LEU A 1 157 ? -2.256 -6.254 6.487 1.00 94.88 157 LEU A CA 1
ATOM 1326 C C . LEU A 1 157 ? -0.996 -7.117 6.537 1.00 94.88 157 LEU A C 1
ATOM 1328 O O . LEU A 1 157 ? 0.069 -6.688 6.092 1.00 94.88 157 LEU A O 1
ATOM 1332 N N . ARG A 1 158 ? -1.111 -8.348 7.041 1.00 92.31 158 ARG A N 1
ATOM 1333 C CA . ARG A 1 158 ? -0.007 -9.309 7.071 1.00 92.31 158 ARG A CA 1
ATOM 1334 C C . ARG A 1 158 ? 0.451 -9.704 5.668 1.00 92.31 158 ARG A C 1
ATOM 1336 O O . ARG A 1 158 ? 1.643 -9.926 5.477 1.00 92.31 158 ARG A O 1
ATOM 1343 N N . SER A 1 159 ? -0.463 -9.772 4.699 1.00 90.62 159 SER A N 1
ATOM 1344 C CA . SER A 1 159 ? -0.116 -10.046 3.299 1.00 90.62 159 SER A CA 1
ATOM 1345 C C . SER A 1 159 ? 0.619 -8.875 2.635 1.00 90.62 159 SER A C 1
ATOM 1347 O O . SER A 1 159 ? 1.531 -9.090 1.841 1.00 90.62 159 SER A O 1
ATOM 1349 N N . CYS A 1 160 ? 0.284 -7.637 3.009 1.00 87.88 160 CYS A N 1
ATOM 1350 C CA . CYS A 1 160 ? 0.885 -6.431 2.441 1.00 87.88 160 CYS A CA 1
ATOM 1351 C C . CYS A 1 160 ? 2.195 -6.014 3.129 1.00 87.88 160 CYS A C 1
ATOM 1353 O O . CYS A 1 160 ? 3.064 -5.431 2.487 1.00 87.88 160 CYS A O 1
ATOM 1355 N N . SER A 1 161 ? 2.353 -6.294 4.426 1.00 89.75 161 SER A N 1
ATOM 1356 C CA . SER A 1 161 ? 3.457 -5.765 5.239 1.00 89.75 161 SER A CA 1
ATOM 1357 C C . SER A 1 161 ? 4.865 -6.081 4.710 1.00 89.75 161 SER A C 1
ATOM 1359 O O . SER A 1 161 ? 5.670 -5.153 4.649 1.00 89.75 161 SER A O 1
ATOM 1361 N N . PRO A 1 162 ? 5.190 -7.306 4.246 1.00 89.69 162 PRO A N 1
ATOM 1362 C CA . PRO A 1 162 ? 6.521 -7.601 3.702 1.00 89.69 162 PRO A CA 1
ATOM 1363 C C . PRO A 1 162 ? 6.863 -6.784 2.449 1.00 89.69 162 PRO A C 1
ATOM 1365 O O . PRO A 1 162 ? 8.025 -6.676 2.069 1.00 89.69 162 PRO A O 1
ATOM 1368 N N . LEU A 1 163 ? 5.843 -6.228 1.792 1.00 90.88 163 LEU A N 1
ATOM 1369 C CA . LEU A 1 163 ? 5.957 -5.494 0.541 1.00 90.88 163 LEU A CA 1
ATOM 1370 C C . LEU A 1 163 ? 6.109 -3.989 0.766 1.00 90.88 163 LEU A C 1
ATOM 1372 O O . LEU A 1 163 ? 6.357 -3.275 -0.201 1.00 90.88 163 LEU A O 1
ATOM 1376 N N . ILE A 1 164 ? 5.988 -3.496 2.002 1.00 92.69 164 ILE A N 1
ATOM 1377 C CA . ILE A 1 164 ? 6.158 -2.081 2.349 1.00 92.69 164 ILE A CA 1
ATOM 1378 C C . ILE A 1 164 ? 7.193 -1.978 3.485 1.00 92.69 164 ILE A C 1
ATOM 1380 O O . ILE A 1 164 ? 6.935 -2.476 4.587 1.00 92.69 164 ILE A O 1
ATOM 1384 N N . PRO A 1 165 ? 8.349 -1.326 3.263 1.00 91.56 165 PRO A N 1
ATOM 1385 C CA . PRO A 1 165 ? 9.408 -1.228 4.265 1.00 91.56 165 PRO A CA 1
ATOM 1386 C C . PRO A 1 165 ? 8.942 -0.644 5.607 1.00 91.56 165 PRO A C 1
ATOM 1388 O O . PRO A 1 165 ? 8.164 0.307 5.652 1.00 91.56 165 PRO A O 1
ATOM 1391 N N . GLU A 1 166 ? 9.468 -1.190 6.709 1.00 91.62 166 GLU A N 1
ATOM 1392 C CA . GLU A 1 166 ? 9.267 -0.688 8.082 1.00 91.62 166 GLU A CA 1
ATOM 1393 C C . GLU A 1 166 ? 7.805 -0.638 8.575 1.00 91.62 166 GLU A C 1
ATOM 1395 O O . GLU A 1 166 ? 7.468 0.149 9.464 1.00 91.62 166 GLU A O 1
ATOM 1400 N N . THR A 1 167 ? 6.917 -1.468 8.026 1.00 93.25 167 THR A N 1
ATOM 1401 C CA . THR A 1 167 ? 5.491 -1.468 8.406 1.00 93.25 167 THR A CA 1
ATOM 1402 C C . THR A 1 167 ? 5.124 -2.495 9.470 1.00 93.25 167 THR A C 1
ATOM 1404 O O . THR A 1 167 ? 4.192 -2.264 10.237 1.00 93.25 167 THR A O 1
ATOM 1407 N N . GLU A 1 168 ? 5.864 -3.600 9.573 1.00 92.25 168 GLU A N 1
ATOM 1408 C CA . GLU A 1 168 ? 5.501 -4.743 10.424 1.00 92.25 168 GLU A CA 1
ATOM 1409 C C . GLU A 1 168 ? 5.326 -4.349 11.899 1.00 92.25 168 GLU A C 1
ATOM 1411 O O . GLU A 1 168 ? 4.278 -4.592 12.504 1.00 92.25 168 GLU A O 1
ATOM 1416 N N . GLY A 1 169 ? 6.317 -3.653 12.467 1.00 92.38 169 GLY A N 1
ATOM 1417 C CA . GLY A 1 169 ? 6.256 -3.177 13.851 1.00 92.38 169 GLY A CA 1
ATOM 1418 C C . GLY A 1 169 ? 5.143 -2.151 14.083 1.00 92.38 169 GLY A C 1
ATOM 1419 O O . GLY A 1 169 ? 4.505 -2.149 15.136 1.00 92.38 169 GLY A O 1
ATOM 1420 N N . LEU A 1 170 ? 4.867 -1.311 13.083 1.00 93.69 170 LEU A N 1
ATOM 1421 C CA . LEU A 1 170 ? 3.827 -0.289 13.140 1.00 93.69 170 LEU A CA 1
ATOM 1422 C C . LEU A 1 170 ? 2.429 -0.921 13.178 1.00 93.69 170 LEU A C 1
ATOM 1424 O O . LEU A 1 170 ? 1.611 -0.562 14.032 1.00 93.69 170 LEU A O 1
ATOM 1428 N N . ILE A 1 171 ? 2.179 -1.895 12.298 1.00 95.12 171 ILE A N 1
ATOM 1429 C CA . ILE A 1 171 ? 0.930 -2.663 12.242 1.00 95.12 171 ILE A CA 1
ATOM 1430 C C . ILE A 1 171 ? 0.720 -3.412 13.560 1.00 95.12 171 ILE A C 1
ATOM 1432 O O . ILE A 1 171 ? -0.325 -3.253 14.197 1.00 95.12 171 ILE A O 1
ATOM 1436 N N . ALA A 1 172 ? 1.728 -4.163 14.015 1.00 94.50 172 ALA A N 1
ATOM 1437 C CA . ALA A 1 172 ? 1.651 -4.926 15.258 1.00 94.50 172 ALA A CA 1
ATOM 1438 C C . ALA A 1 172 ? 1.330 -4.022 16.460 1.00 94.50 172 ALA A C 1
ATOM 1440 O O . ALA A 1 172 ? 0.396 -4.291 17.219 1.00 94.50 172 ALA A O 1
ATOM 1441 N N . HIS A 1 173 ? 2.043 -2.901 16.598 1.00 94.56 173 HIS A N 1
ATOM 1442 C CA . HIS A 1 173 ? 1.804 -1.937 17.669 1.00 94.56 173 HIS A CA 1
ATOM 1443 C C . HIS A 1 173 ? 0.374 -1.370 17.633 1.00 94.56 173 HIS A C 1
ATOM 1445 O O . HIS A 1 173 ? -0.289 -1.273 18.672 1.00 94.56 173 HIS A O 1
ATOM 1451 N N . LYS A 1 174 ? -0.138 -1.026 16.444 1.00 94.50 174 LYS A N 1
ATOM 1452 C CA . LYS A 1 174 ? -1.499 -0.498 16.292 1.00 94.50 174 LYS A CA 1
ATOM 1453 C C . LYS A 1 174 ? -2.558 -1.518 16.715 1.00 94.50 174 LYS A C 1
ATOM 1455 O O . LYS A 1 174 ? -3.476 -1.150 17.449 1.00 94.50 174 LYS A O 1
ATOM 1460 N N . PHE A 1 175 ? -2.415 -2.781 16.314 1.00 94.25 175 PHE A N 1
ATOM 1461 C CA . PHE A 1 175 ? -3.347 -3.855 16.678 1.00 94.25 175 PHE A CA 1
ATOM 1462 C C . PHE A 1 175 ? -3.338 -4.155 18.175 1.00 94.25 175 PHE A C 1
ATOM 1464 O O . PHE A 1 175 ? -4.405 -4.294 18.778 1.00 94.25 175 PHE A O 1
ATOM 1471 N N . CYS A 1 176 ? -2.160 -4.167 18.803 1.00 94.94 176 CYS A N 1
ATOM 1472 C CA . CYS A 1 176 ? -2.054 -4.278 20.256 1.00 94.94 176 CYS A CA 1
ATOM 1473 C C . CYS A 1 176 ? -2.815 -3.143 20.953 1.00 94.94 176 CYS A C 1
ATOM 1475 O O . CYS A 1 176 ? -3.614 -3.397 21.853 1.00 94.94 176 CYS A O 1
ATOM 1477 N N . ARG A 1 177 ? -2.642 -1.895 20.497 1.00 94.25 177 ARG A N 1
ATOM 1478 C CA . ARG A 1 177 ? -3.346 -0.736 21.065 1.00 94.25 177 ARG A CA 1
ATOM 1479 C C . ARG A 1 177 ? -4.863 -0.814 20.886 1.00 94.25 177 ARG A C 1
ATOM 1481 O O . ARG A 1 177 ? -5.596 -0.506 21.824 1.00 94.25 177 ARG A O 1
ATOM 1488 N N . ILE A 1 178 ? -5.334 -1.229 19.709 1.00 92.31 178 ILE A N 1
ATOM 1489 C CA . ILE A 1 178 ? -6.762 -1.468 19.449 1.00 92.31 178 ILE A CA 1
ATOM 1490 C C . ILE A 1 178 ? -7.302 -2.519 20.427 1.00 92.31 178 ILE A C 1
ATOM 1492 O O . ILE A 1 178 ? -8.308 -2.281 21.092 1.00 92.31 178 ILE A O 1
ATOM 1496 N N . THR A 1 179 ? -6.598 -3.644 20.565 1.00 90.62 179 THR A N 1
ATOM 1497 C CA . THR A 1 179 ? -6.997 -4.758 21.435 1.00 90.62 179 THR A CA 1
ATOM 1498 C C . THR A 1 179 ? -7.076 -4.334 22.902 1.00 90.62 179 THR A C 1
ATOM 1500 O O . THR A 1 179 ? -8.065 -4.631 23.570 1.00 90.62 179 THR A O 1
ATOM 1503 N N . ILE A 1 180 ? -6.083 -3.584 23.395 1.00 91.38 180 ILE A N 1
ATOM 1504 C CA . ILE A 1 180 ? -6.093 -3.018 24.754 1.00 91.38 180 ILE A CA 1
ATOM 1505 C C . ILE A 1 180 ? -7.343 -2.154 24.958 1.00 91.38 180 ILE A C 1
ATOM 1507 O O . ILE A 1 180 ? -8.102 -2.395 25.896 1.00 91.38 180 ILE A O 1
ATOM 1511 N N . GLY A 1 181 ? -7.618 -1.220 24.040 1.00 89.06 181 GLY A N 1
ATOM 1512 C CA . GLY A 1 181 ? -8.796 -0.353 24.131 1.00 89.06 181 GLY A CA 1
ATOM 1513 C C . GLY A 1 181 ? -10.123 -1.123 24.113 1.00 89.06 181 GLY A C 1
ATOM 1514 O O . GLY A 1 181 ? -11.063 -0.768 24.828 1.00 89.06 181 GLY A O 1
ATOM 1515 N N . MET A 1 182 ? -10.206 -2.219 23.351 1.00 88.06 182 MET A N 1
ATOM 1516 C CA . MET A 1 182 ? -11.382 -3.096 23.357 1.00 88.06 182 MET A CA 1
ATOM 1517 C C . MET A 1 182 ? -11.565 -3.803 24.704 1.00 88.06 182 MET A C 1
ATOM 1519 O O . MET A 1 182 ? -12.678 -3.817 25.236 1.00 88.06 182 MET A O 1
ATOM 1523 N N . ILE A 1 183 ? -10.492 -4.356 25.280 1.00 90.31 183 ILE A N 1
ATOM 1524 C CA . ILE A 1 183 ? -10.525 -5.032 26.587 1.00 90.31 183 ILE A CA 1
ATOM 1525 C C . ILE A 1 183 ? -10.927 -4.049 27.692 1.00 90.31 183 ILE A C 1
ATOM 1527 O O . ILE A 1 183 ? -11.800 -4.361 28.505 1.00 90.31 183 ILE A O 1
ATOM 1531 N N . GLU A 1 184 ? -10.366 -2.840 27.695 1.00 91.19 184 GLU A N 1
ATOM 1532 C CA . GLU A 1 184 ? -10.750 -1.769 28.621 1.00 91.19 184 GLU A CA 1
ATOM 1533 C C . GLU A 1 184 ? -12.232 -1.395 28.468 1.00 91.19 184 GLU A C 1
ATOM 1535 O O . GLU A 1 184 ? -12.960 -1.281 29.459 1.00 91.19 184 GLU A O 1
ATOM 1540 N N . GLY A 1 185 ? -12.725 -1.283 27.231 1.00 86.75 185 GLY A N 1
ATOM 1541 C CA . GLY A 1 185 ? -14.136 -1.023 26.939 1.00 86.75 185 GLY A CA 1
ATOM 1542 C C . GLY A 1 185 ? -15.084 -2.128 27.427 1.00 86.75 185 GLY A C 1
ATOM 1543 O O . GLY A 1 185 ? -16.203 -1.841 27.876 1.00 86.75 185 GLY A O 1
ATOM 1544 N N . ILE A 1 186 ? -14.654 -3.392 27.377 1.00 88.19 186 ILE A N 1
ATOM 1545 C CA . ILE A 1 186 ? -15.394 -4.532 27.939 1.00 88.19 186 ILE A CA 1
ATOM 1546 C C . ILE A 1 186 ? -15.364 -4.480 29.469 1.00 88.19 186 ILE A C 1
ATOM 1548 O O . ILE A 1 186 ? -16.420 -4.572 30.097 1.00 88.19 186 ILE A O 1
ATOM 1552 N N . SER A 1 187 ? -14.190 -4.271 30.068 1.00 91.88 187 SER A N 1
ATOM 1553 C CA . SER A 1 187 ? -14.011 -4.160 31.521 1.00 91.88 187 SER A CA 1
ATOM 1554 C C . SER A 1 187 ? -14.900 -3.064 32.122 1.00 91.88 187 SER A C 1
ATOM 1556 O O . SER A 1 187 ? -15.644 -3.302 33.080 1.00 91.88 187 SER A O 1
ATOM 1558 N N . ASN A 1 188 ? -14.922 -1.884 31.496 1.00 91.06 188 ASN A N 1
ATOM 1559 C CA . ASN A 1 188 ? -15.760 -0.759 31.910 1.00 91.06 188 ASN A CA 1
ATOM 1560 C C . ASN A 1 188 ? -17.256 -1.068 31.783 1.00 91.06 188 ASN A C 1
ATOM 1562 O O . ASN A 1 188 ? -18.038 -0.739 32.681 1.00 91.06 188 ASN A O 1
ATOM 1566 N N . PHE A 1 189 ? -17.665 -1.728 30.696 1.00 89.44 189 PHE A N 1
ATOM 1567 C CA . PHE A 1 189 ? -19.051 -2.152 30.497 1.00 89.44 189 PHE A CA 1
ATOM 1568 C C . PHE A 1 189 ? -19.504 -3.139 31.581 1.00 89.44 189 PHE A C 1
ATOM 1570 O O . PHE A 1 189 ? -20.542 -2.924 32.210 1.00 89.44 189 PHE A O 1
ATOM 1577 N N . LEU A 1 190 ? -18.706 -4.177 31.849 1.00 93.75 190 LEU A N 1
ATOM 1578 C CA . LEU A 1 190 ? -18.998 -5.173 32.881 1.00 93.75 190 LEU A CA 1
ATOM 1579 C C . LEU A 1 190 ? -19.061 -4.530 34.268 1.00 93.75 190 LEU A C 1
ATOM 1581 O O . LEU A 1 190 ? -20.047 -4.703 34.980 1.00 93.75 190 LEU A O 1
ATOM 1585 N N . THR A 1 191 ? -18.067 -3.712 34.615 1.00 95.38 191 THR A N 1
ATOM 1586 C CA . THR A 1 191 ? -18.011 -3.005 35.902 1.00 95.38 191 THR A CA 1
ATOM 1587 C C . THR A 1 191 ? -19.219 -2.089 36.095 1.00 95.38 191 THR A C 1
ATOM 1589 O O . THR A 1 191 ? -19.808 -2.048 37.175 1.00 95.38 191 THR A O 1
ATOM 1592 N N . THR A 1 192 ? -19.628 -1.370 35.048 1.00 94.31 192 THR A N 1
ATOM 1593 C CA . THR A 1 192 ? -20.798 -0.483 35.093 1.00 94.31 192 THR A CA 1
ATOM 1594 C C . THR A 1 192 ? -22.090 -1.271 35.294 1.00 94.31 192 THR A C 1
ATOM 1596 O O . THR A 1 192 ? -22.934 -0.867 36.093 1.00 94.31 192 THR A O 1
ATOM 1599 N N . ASN A 1 193 ? -22.244 -2.410 34.618 1.00 93.06 193 ASN A N 1
ATOM 1600 C CA . ASN A 1 193 ? -23.426 -3.257 34.761 1.00 93.06 193 ASN A CA 1
ATOM 1601 C C . ASN A 1 193 ? -23.490 -3.937 36.131 1.00 93.06 193 ASN A C 1
ATOM 1603 O O . ASN A 1 193 ? -24.550 -3.938 36.749 1.00 93.06 193 ASN A O 1
ATOM 1607 N N . ILE A 1 194 ? -22.362 -4.429 36.649 1.00 95.31 194 ILE A N 1
ATOM 1608 C CA . ILE A 1 194 ? -22.278 -4.985 38.006 1.00 95.31 194 ILE A CA 1
ATOM 1609 C C . ILE A 1 194 ? -22.673 -3.921 39.039 1.00 95.31 194 ILE A C 1
ATOM 1611 O O . ILE A 1 194 ? -23.512 -4.184 39.896 1.00 95.31 194 ILE A O 1
ATOM 1615 N N . LYS A 1 195 ? -22.152 -2.691 38.922 1.00 95.06 195 LYS A N 1
ATOM 1616 C CA . LYS A 1 195 ? -22.529 -1.575 39.810 1.00 95.06 195 LYS A CA 1
ATOM 1617 C C . LYS A 1 195 ? -24.025 -1.256 39.747 1.00 95.06 195 LYS A C 1
ATOM 1619 O O . LYS A 1 195 ? -24.632 -1.019 40.787 1.00 95.06 195 LYS A O 1
ATOM 1624 N N . LYS A 1 196 ? -24.625 -1.265 38.550 1.00 94.06 196 LYS A N 1
ATOM 1625 C CA . LYS A 1 196 ? -26.075 -1.073 38.373 1.00 94.06 196 LYS A CA 1
ATOM 1626 C C . LYS A 1 196 ? -26.879 -2.184 39.053 1.00 94.06 196 LYS A C 1
ATOM 1628 O O . LYS A 1 196 ? -27.817 -1.879 39.777 1.00 94.06 196 LYS A O 1
ATOM 1633 N N . LEU A 1 197 ? -26.487 -3.446 38.874 1.00 93.62 197 LEU A N 1
ATOM 1634 C CA . LEU A 1 197 ? -27.149 -4.590 39.508 1.00 93.62 197 LEU A CA 1
ATOM 1635 C C . LEU A 1 197 ? -27.064 -4.525 41.037 1.00 93.62 197 LEU A C 1
ATOM 1637 O O . LEU A 1 197 ? -28.078 -4.686 41.707 1.00 93.62 197 LEU A O 1
ATOM 1641 N N . ILE A 1 198 ? -25.884 -4.222 41.588 1.00 94.44 198 ILE A N 1
ATOM 1642 C CA . ILE A 1 198 ? -25.695 -4.046 43.036 1.00 94.44 198 ILE A CA 1
ATOM 1643 C C . ILE A 1 198 ? -26.585 -2.918 43.563 1.00 94.44 198 ILE A C 1
ATOM 1645 O O . ILE A 1 198 ? -27.260 -3.100 44.575 1.00 94.44 198 ILE A O 1
ATOM 1649 N N . LYS A 1 199 ? -26.636 -1.777 42.860 1.00 93.38 199 LYS A N 1
ATOM 1650 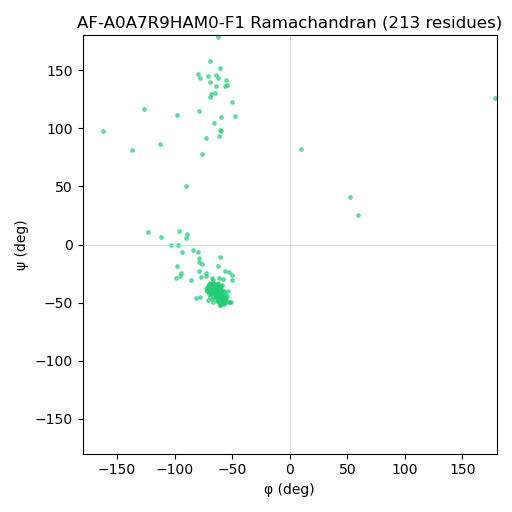C CA . LYS A 1 199 ? -27.504 -0.656 43.237 1.00 93.38 199 LYS A CA 1
ATOM 1651 C C . LYS A 1 199 ? -28.971 -1.087 43.285 1.00 93.38 199 LYS A C 1
ATOM 1653 O O . LYS A 1 199 ? -29.617 -0.846 44.297 1.00 93.38 199 LYS A O 1
ATOM 1658 N N . ASN A 1 200 ? -29.453 -1.780 42.255 1.00 91.19 200 ASN A N 1
ATOM 1659 C CA . ASN A 1 200 ? -30.838 -2.248 42.185 1.00 91.19 200 ASN A CA 1
ATOM 1660 C C . ASN A 1 200 ? -31.183 -3.242 43.309 1.00 91.19 200 ASN A C 1
ATOM 1662 O O . ASN A 1 200 ? -32.282 -3.188 43.848 1.00 91.19 200 ASN A O 1
ATOM 1666 N N . MET A 1 201 ? -30.241 -4.109 43.704 1.00 84.88 201 MET A N 1
ATOM 1667 C 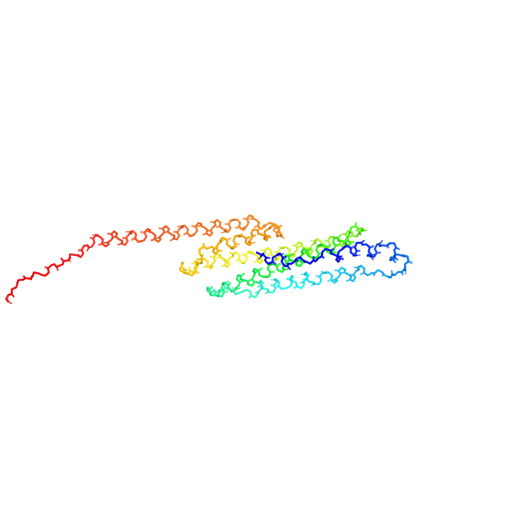CA . MET A 1 201 ? -30.422 -5.009 44.853 1.00 84.88 201 MET A CA 1
ATOM 1668 C C . MET A 1 201 ? -30.447 -4.253 46.191 1.00 84.88 201 MET A C 1
ATOM 1670 O O . MET A 1 201 ? -31.160 -4.649 47.106 1.00 84.88 201 MET A O 1
ATOM 1674 N N . SER A 1 202 ? -29.688 -3.159 46.313 1.00 80.38 202 SER A N 1
ATOM 1675 C CA . SER A 1 202 ? -29.647 -2.338 47.532 1.00 80.38 202 SER A CA 1
ATOM 1676 C C . SER A 1 202 ? -30.835 -1.382 47.692 1.00 80.38 202 SER A C 1
ATOM 1678 O O . SER A 1 202 ? -31.133 -0.977 48.810 1.00 80.38 202 SER A O 1
ATOM 1680 N N . THR A 1 203 ? -31.514 -1.014 46.601 1.00 68.00 203 THR A N 1
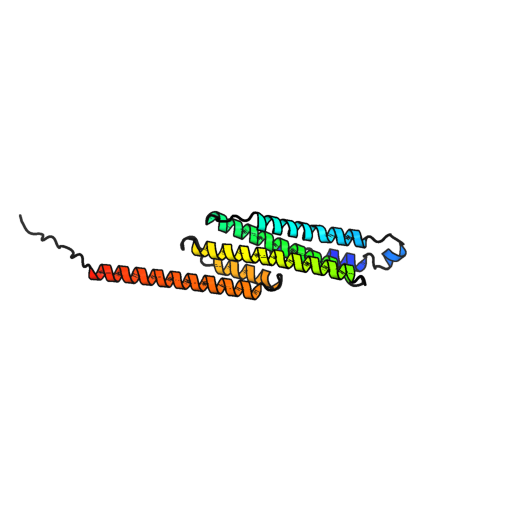ATOM 1681 C CA . THR A 1 203 ? -32.652 -0.079 46.619 1.00 68.00 203 THR A CA 1
ATOM 1682 C C . THR A 1 203 ? -34.008 -0.746 46.815 1.00 68.00 203 THR A C 1
ATOM 1684 O O . THR A 1 203 ? -34.990 -0.024 46.737 1.00 68.00 203 THR A O 1
ATOM 1687 N N . GLY A 1 204 ? -34.053 -2.065 47.058 1.00 59.44 204 GLY A N 1
ATOM 1688 C CA . GLY A 1 204 ? -35.242 -2.860 47.393 1.00 59.44 204 GLY A CA 1
ATOM 1689 C C . GLY A 1 204 ? -36.578 -2.132 47.249 1.00 59.44 204 GLY A C 1
ATOM 1690 O O . GLY A 1 204 ? -37.119 -1.659 48.245 1.00 59.44 204 GLY A O 1
ATOM 1691 N N . GLU A 1 205 ? -37.115 -2.056 46.028 1.00 49.38 205 GLU A N 1
ATOM 1692 C CA . GLU A 1 205 ? -38.553 -1.851 45.887 1.00 49.38 205 GLU A CA 1
ATOM 1693 C C . GLU A 1 205 ? -39.197 -3.112 46.454 1.00 49.38 205 GLU A C 1
ATOM 1695 O O . GLU A 1 205 ? -39.123 -4.198 45.871 1.00 49.38 205 GLU A O 1
ATOM 1700 N N . GLY A 1 206 ? -39.735 -2.969 47.666 1.00 46.38 206 GLY A N 1
ATOM 1701 C CA . GLY A 1 206 ? -40.705 -3.898 48.198 1.00 46.38 206 GLY A CA 1
ATOM 1702 C C . GLY A 1 206 ? -41.782 -4.065 47.142 1.00 46.38 206 GLY A C 1
ATOM 1703 O O . GLY A 1 206 ? -42.385 -3.095 46.690 1.00 46.38 206 GLY A O 1
ATOM 1704 N N . VAL A 1 207 ? -41.987 -5.306 46.719 1.00 46.69 207 VAL A N 1
ATOM 1705 C CA . VAL A 1 207 ? -43.266 -5.693 46.147 1.00 46.69 207 VAL A CA 1
ATOM 1706 C C . VAL A 1 207 ? -44.267 -5.447 47.269 1.00 46.69 207 VAL A C 1
ATOM 1708 O O . VAL A 1 207 ? -44.352 -6.244 48.203 1.00 46.69 207 VAL A O 1
ATOM 1711 N N . ASP A 1 208 ? -44.947 -4.304 47.222 1.00 43.31 208 ASP A N 1
ATOM 1712 C CA . ASP A 1 208 ? -46.147 -4.078 48.007 1.00 43.31 208 ASP A CA 1
ATOM 1713 C C . ASP A 1 208 ? -47.143 -5.156 47.568 1.00 43.31 208 ASP A C 1
ATOM 1715 O O . ASP A 1 208 ? -47.779 -5.077 46.516 1.00 43.31 208 ASP A O 1
ATOM 1719 N N . CYS A 1 209 ? -47.215 -6.233 48.351 1.00 43.53 209 CYS A N 1
ATOM 1720 C CA . CYS A 1 209 ? -48.383 -7.091 48.380 1.00 43.53 209 CYS A CA 1
ATOM 1721 C C . CYS A 1 209 ? -49.536 -6.210 48.861 1.00 43.53 209 CYS A C 1
ATOM 1723 O O . CYS A 1 209 ? -49.727 -6.049 50.066 1.00 43.53 209 CYS A O 1
ATOM 1725 N N . GLU A 1 210 ? -50.282 -5.620 47.926 1.00 42.47 210 GLU A N 1
ATOM 1726 C CA . GLU A 1 210 ? -51.604 -5.098 48.236 1.00 42.47 210 GLU A CA 1
ATOM 1727 C C . GLU A 1 210 ? -52.458 -6.259 48.743 1.00 42.47 210 GLU A C 1
ATOM 1729 O O . GLU A 1 210 ? -52.800 -7.211 48.036 1.00 42.47 210 GLU A O 1
ATOM 1734 N N . ASP A 1 211 ? -52.718 -6.161 50.039 1.00 38.56 211 ASP A N 1
ATOM 1735 C CA . ASP A 1 211 ? -53.592 -6.981 50.846 1.00 38.56 211 ASP A CA 1
ATOM 1736 C C . ASP A 1 211 ? -54.944 -7.142 50.138 1.00 38.56 211 ASP A C 1
ATOM 1738 O O . ASP A 1 211 ? -55.746 -6.211 50.025 1.00 38.56 211 ASP A O 1
ATOM 1742 N N . CYS A 1 212 ? -55.223 -8.354 49.660 1.00 46.91 212 CYS A N 1
ATOM 1743 C CA . CYS A 1 212 ? -56.559 -8.738 49.234 1.00 46.91 212 CYS A CA 1
ATOM 1744 C C . CYS A 1 212 ? -57.399 -8.991 50.492 1.00 46.91 212 CYS A C 1
ATOM 1746 O O . CYS A 1 212 ? -57.591 -10.130 50.916 1.00 46.91 212 CYS A O 1
ATOM 1748 N N . SER A 1 213 ? -57.853 -7.917 51.137 1.00 46.50 213 SER A N 1
ATOM 1749 C CA . SER A 1 213 ? -58.899 -7.949 52.160 1.00 46.50 213 SER A CA 1
ATOM 1750 C C . SER A 1 213 ? -59.480 -6.555 52.385 1.00 46.50 213 SER A C 1
ATOM 1752 O O . SER A 1 213 ? -58.955 -5.784 53.179 1.00 46.50 213 SER A O 1
ATOM 1754 N N . GLN A 1 214 ? -60.618 -6.263 51.747 1.00 45.44 214 GLN A N 1
ATOM 1755 C CA . GLN A 1 214 ? -61.881 -6.015 52.459 1.00 45.44 214 GLN A CA 1
ATOM 1756 C C . GLN A 1 214 ? -63.045 -5.666 51.509 1.00 45.44 214 GLN A C 1
ATOM 1758 O O . GLN A 1 214 ? -63.001 -4.660 50.807 1.00 45.44 214 GLN A O 1
ATOM 1763 N N . LYS A 1 215 ? -64.120 -6.455 51.689 1.00 36.38 215 LYS A N 1
ATOM 1764 C CA . LYS A 1 215 ? -65.536 -6.322 51.278 1.00 36.38 215 LYS A CA 1
ATOM 1765 C C . LYS A 1 215 ? -65.963 -6.869 49.920 1.00 36.38 215 LYS A C 1
A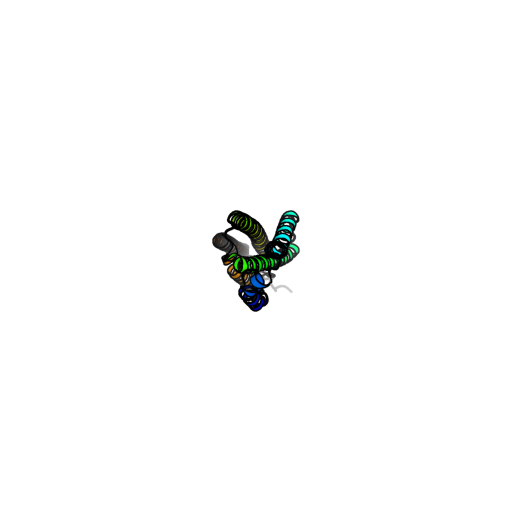TOM 1767 O O . LYS A 1 215 ? -65.626 -6.275 48.880 1.00 36.38 215 LYS A O 1
#

Solvent-accessible surface area (backbone atoms only — not comparable to full-atom values): 12658 Å² total; per-residue (Å²): 137,55,82,71,70,79,64,68,74,70,68,62,66,58,52,51,42,66,61,66,27,83,85,23,69,69,42,55,72,68,69,63,81,86,56,61,69,62,51,55,50,62,51,43,49,62,41,53,54,46,44,53,50,52,52,53,53,65,73,67,54,71,93,79,67,51,73,73,50,32,61,53,50,41,51,55,43,52,51,52,50,52,53,46,51,48,40,47,53,52,36,50,55,61,48,54,66,64,45,81,83,60,94,47,65,68,61,56,52,54,52,51,52,52,52,54,53,45,46,51,53,51,46,52,52,50,54,52,37,52,49,40,54,49,50,40,66,74,69,50,55,77,89,75,58,58,96,54,50,68,58,53,54,48,53,54,48,63,71,48,28,89,77,38,83,89,35,57,68,54,53,52,53,50,51,53,53,48,50,51,53,50,51,51,54,49,52,52,50,52,54,52,51,50,52,49,52,53,49,57,67,72,62,60,77,71,80,77,77,78,76,94,74,88,135

Organism: Timema cristinae (NCBI:txid61476)